Protein 6HSY (pdb70)

InterPro domains:
  IPR008869 Toluene tolerance Ttg2/phospholipid-binding protein MlaC [PF05494] (32-196)
  IPR008869 Toluene tolerance Ttg2/phospholipid-binding protein MlaC [PIRSF004649] (2-207)
  IPR008869 Toluene tolerance Ttg2/phospholipid-binding protein MlaC [PTHR36573] (1-212)
  IPR042245 Tgt2/MlaC superfamily [G3DSA:3.10.450.710] (23-205)

Foldseek 3Di:
DDFPLCLVVVLLVVLLVVCVVCVPVCVVPVVVLLVVCCVRQVLAAPLLLLLCLLCPPVQVVVDDPVLSVLLSCLVSVLCCVQPVCVCNVPSVWDKAWDDDDTDQPDAKDKIKMWIQDDVGDIKIKMFIWGQDPSGIHGRWIAINNRGLSVLSSVVLVVVCVVVVNDSVVSSVCVSVCSNCSVVVVVVVVD

Radius of gyration: 16.99 Å; Cα contacts (8 Å, |Δi|>4): 239; chains: 1; bounding box: 39×39×43 Å

CATH classification: 3.10.450.710

B-factor: mean 74.94, std 23.65, range [32.06, 166.41]

Solvent-accessible surface area: 11121 Å² total; per-residue (Å²): 122,71,19,0,32,106,24,6,70,38,21,19,76,77,16,46,70,30,0,146,88,61,78,84,40,14,151,88,47,53,121,112,0,34,60,20,10,77,136,8,56,36,80,26,45,23,22,90,18,40,1,89,32,2,3,60,82,138,13,10,202,114,16,50,115,103,26,13,101,84,0,13,57,43,14,70,80,6,70,30,113,92,64,3,85,65,60,14,130,145,15,116,50,66,43,129,34,56,130,40,112,19,137,48,103,50,108,121,15,65,1,67,6,52,46,115,29,66,229,38,57,70,92,69,10,15,46,23,5,11,44,70,121,64,27,10,44,17,66,22,40,55,71,60,69,22,33,34,17,110,10,9,101,75,48,1,40,92,39,1,105,168,35,178,65,62,16,81,133,3,9,94,33,0,19,100,15,0,33,110,11,120,129,38,15,113,81,118,72,130

Secondary structure (DSSP, 8-state):
---HHHHHHHHHHHHHHHHHHTHHHHHH-HHHHHHHHHHHHGGGB-HHHHHHHHHHHHHHTTS-HHHHHHHHHHHHHHHHHHHSTHHHHT-SSEEEE------TT-SEEEEEEEEEETTTEEEEEEEEEEEETTEEEEEEEEETTEEHHHHHHHHHHHHHHHTTT-HHHHHHHHHHHHHHHHHHHHHHH-

Structure (mmCIF, N/CA/C/O backbone):
data_6HSY
#
_entry.id   6HSY
#
_cell.length_a   124.639
_cell.length_b   124.639
_cell.length_c   38.060
_cell.angle_alpha   90.000
_cell.angle_beta   90.000
_cell.angle_gamma   120.000
#
_symmetry.space_group_name_H-M   'P 32 2 1'
#
loop_
_entity.id
_entity.type
_entity.pdbx_description
1 polymer 'Toluene tolerance protein Ttg2D'
2 non-polymer 'Phospholipid PG(16:0/cy17:0)'
3 non-polymer 'Phospholipid PG(16:0/cy17:0)'
4 non-polymer GLYCEROL
5 non-polymer 'SULFATE ION'
6 water water
#
loop_
_atom_site.group_PDB
_atom_site.id
_atom_site.type_symbol
_atom_site.label_atom_id
_atom_site.label_alt_id
_atom_site.label_comp_id
_atom_site.label_asym_id
_atom_site.label_entity_id
_atom_site.label_seq_id
_atom_site.pdbx_PDB_ins_code
_atom_site.Cartn_x
_atom_site.Cartn_y
_atom_site.Cartn_z
_atom_site.occupancy
_atom_site.B_iso_or_equiv
_atom_site.auth_seq_id
_atom_site.auth_comp_id
_atom_site.auth_asym_id
_atom_site.auth_atom_id
_atom_site.pdbx_PDB_model_num
ATOM 1 N N . ALA A 1 2 ? 68.19100 5.22400 40.28100 1.000 93.54000 23 ALA A N 1
ATOM 2 C CA . ALA A 1 2 ? 67.48300 6.15100 39.40600 1.000 104.39000 23 ALA A CA 1
ATOM 3 C C . ALA A 1 2 ? 66.16000 5.54300 38.94100 1.000 107.54000 23 ALA A C 1
ATOM 4 O O . ALA A 1 2 ? 66.00300 4.32100 38.94600 1.000 106.52000 23 ALA A O 1
ATOM 10 N N . PRO A 1 3 ? 65.21000 6.38600 38.54500 1.000 95.81000 24 PRO A N 1
ATOM 11 C CA . PRO A 1 3 ? 63.91100 5.88500 38.09000 1.000 81.46000 24 PRO A CA 1
ATOM 12 C C . PRO A 1 3 ? 63.89800 5.55200 36.60400 1.000 79.20000 24 PRO A C 1
ATOM 13 O O . PRO A 1 3 ? 64.68400 6.06900 35.80700 1.000 70.72000 24 PRO A O 1
ATOM 24 N N . THR A 1 4 ? 62.97500 4.66700 36.24700 1.000 72.97000 25 THR A N 1
ATOM 25 C CA . THR A 1 4 ? 62.73400 4.29900 34.86300 1.000 62.54000 25 THR A CA 1
ATOM 26 C C . THR A 1 4 ? 61.65200 5.18800 34.26700 1.000 68.05000 25 THR A C 1
ATOM 27 O O . THR A 1 4 ? 60.85000 5.77900 34.99600 1.000 64.93000 25 THR A O 1
ATOM 38 N N . PRO A 1 5 ? 61.59500 5.30700 32.93700 1.000 62.76000 26 PRO A N 1
ATOM 39 C CA . PRO A 1 5 ? 60.54000 6.13900 32.33600 1.000 50.99000 26 PRO A CA 1
ATOM 40 C C . PRO A 1 5 ? 59.14200 5.71800 32.74500 1.000 49.99000 26 PRO A C 1
ATOM 41 O O . PRO A 1 5 ? 58.25000 6.57100 32.83200 1.000 58.68000 26 PRO A O 1
ATOM 52 N N A GLN A 1 6 ? 58.92300 4.42400 32.99600 0.500 55.53000 27 GLN A N 1
ATOM 53 N N B GLN A 1 6 ? 58.91800 4.43100 33.01500 0.500 55.48000 27 GLN A N 1
ATOM 54 C CA A GLN A 1 6 ? 57.62300 3.96900 33.47800 0.500 61.77000 27 GLN A CA 1
ATOM 55 C CA B GLN A 1 6 ? 57.59600 3.99800 33.45800 0.500 61.45000 27 GLN A CA 1
ATOM 56 C C A GLN A 1 6 ? 57.27600 4.63700 34.80000 0.500 63.27000 27 GLN A C 1
ATOM 57 C C B GLN A 1 6 ? 57.25100 4.59200 34.82100 0.500 66.55000 27 GLN A C 1
ATOM 58 O O A GLN A 1 6 ? 56.18000 5.18400 34.96900 0.500 64.25000 27 GLN A O 1
ATOM 59 O O B GLN A 1 6 ? 56.12100 5.04500 35.03700 0.500 64.24000 27 GLN A O 1
ATOM 86 N N . GLN A 1 7 ? 58.20800 4.59900 35.75300 1.000 54.27000 28 GLN A N 1
ATOM 87 C CA . GLN A 1 7 ? 57.95700 5.18800 37.06400 1.000 62.98000 28 GLN A CA 1
ATOM 88 C C . GLN A 1 7 ? 57.78000 6.69700 36.96300 1.000 65.80000 28 GLN A C 1
ATOM 89 O O . GLN A 1 7 ? 56.90000 7.27000 37.61600 1.000 54.09000 28 GLN A O 1
ATOM 103 N N . VAL A 1 8 ? 58.60500 7.35800 36.14700 1.000 63.25000 29 VAL A N 1
ATOM 104 C CA . VAL A 1 8 ? 58.47600 8.80200 35.96400 1.000 56.35000 29 VAL A CA 1
ATOM 105 C C . VAL A 1 8 ? 57.08400 9.14600 35.44900 1.000 58.87000 29 VAL A C 1
ATOM 106 O O . VAL A 1 8 ? 56.50700 10.17700 35.81700 1.000 67.81000 29 VAL A O 1
ATOM 119 N N . VAL A 1 9 ? 56.52300 8.29400 34.59100 1.000 60.49000 30 VAL A N 1
ATOM 120 C CA . VAL A 1 9 ? 55.16200 8.51200 34.10500 1.000 62.53000 30 VAL A CA 1
ATOM 121 C C . VAL A 1 9 ? 54.15800 8.24600 35.21800 1.000 51.94000 30 VAL A C 1
ATOM 122 O O . VAL A 1 9 ? 53.34400 9.10900 35.56500 1.000 61.03000 30 VAL A O 1
ATOM 135 N N . GLN A 1 10 ? 54.19800 7.03900 35.78900 1.000 70.75000 31 GLN A N 1
ATOM 136 C CA . GLN A 1 10 ? 53.25900 6.68100 36.84700 1.000 77.93000 31 GLN A CA 1
ATOM 137 C C . GLN A 1 10 ? 53.28900 7.70700 37.97300 1.000 53.95000 31 GLN A C 1
ATOM 138 O O . GLN A 1 10 ? 52.24100 8.16400 38.44300 1.000 53.86000 31 GLN A O 1
ATOM 152 N N . GLY A 1 11 ? 54.49000 8.08500 38.41400 1.000 52.03000 32 GLY A N 1
ATOM 153 C CA . GLY A 1 11 ? 54.60100 9.07100 39.47700 1.000 65.86000 32 GLY A CA 1
ATOM 154 C C . GLY A 1 11 ? 53.97800 10.40300 39.10400 1.000 68.31000 32 GLY A C 1
ATOM 155 O O . GLY A 1 11 ? 53.31400 11.04000 39.92500 1.000 54.21000 32 GLY A O 1
ATOM 159 N N . THR A 1 12 ? 54.18000 10.84000 37.85900 1.000 58.62000 33 THR A N 1
ATOM 160 C CA . THR A 1 12 ? 53.62400 12.11700 37.42400 1.000 49.23000 33 THR A CA 1
ATOM 161 C C . THR A 1 12 ? 52.10600 12.04500 37.31500 1.000 58.49000 33 THR A C 1
ATOM 162 O O . THR A 1 12 ? 51.40500 12.99400 37.68600 1.000 63.38000 33 THR A O 1
ATOM 173 N N . VAL A 1 13 ? 51.57900 10.92900 36.81100 1.000 55.75000 34 VAL A N 1
ATOM 174 C CA . VAL A 1 13 ? 50.13100 10.76800 36.71300 1.000 68.40000 34 VAL A CA 1
ATOM 175 C C . VAL A 1 13 ? 49.50900 10.76800 38.10500 1.000 60.24000 34 VAL A C 1
ATOM 176 O O . VAL A 1 13 ? 48.51100 11.45200 38.36000 1.000 58.24000 34 VAL A O 1
ATOM 189 N N . ASP A 1 14 ? 50.09200 10.00000 39.02800 1.000 58.53000 35 ASP A N 1
ATOM 190 C CA . ASP A 1 14 ? 49.56600 9.95100 40.39000 1.000 68.24000 35 ASP A CA 1
ATOM 191 C C . ASP A 1 14 ? 49.65900 11.31600 41.06200 1.000 64.15000 35 ASP A C 1
ATOM 192 O O . ASP A 1 14 ? 48.69200 11.79100 41.66900 1.000 65.14000 35 ASP A O 1
ATOM 201 N N . GLU A 1 15 ? 50.82200 11.96200 40.96200 1.000 54.84000 36 GLU A N 1
ATOM 202 C CA . GLU A 1 15 ? 51.01600 13.25400 41.61300 1.000 54.04000 36 GLU A CA 1
ATOM 203 C C . GLU A 1 15 ? 50.02600 14.28800 41.09100 1.000 62.63000 36 GLU A C 1
ATOM 204 O O . GLU A 1 15 ? 49.40200 15.01800 41.87100 1.000 56.86000 36 GLU A O 1
ATOM 216 N N . LEU A 1 16 ? 49.86500 14.36300 39.76900 1.000 66.32000 37 LEU A N 1
ATOM 217 C CA . LEU A 1 16 ? 49.02300 15.40100 39.18400 1.000 55.38000 37 LEU A CA 1
ATOM 218 C C . LEU A 1 16 ? 47.54700 15.14700 39.46200 1.000 57.94000 37 LEU A C 1
ATOM 219 O O . LEU A 1 16 ? 46.79200 16.08600 39.73700 1.000 56.50000 37 LEU A O 1
ATOM 235 N N . LEU A 1 17 ? 47.11300 13.88800 39.39200 1.000 64.58000 38 LEU A N 1
ATOM 236 C CA . LEU A 1 17 ? 45.70200 13.58200 39.60100 1.000 65.28000 38 LEU A CA 1
ATOM 237 C C . LEU A 1 17 ? 45.30600 13.78400 41.05800 1.000 59.03000 38 LEU A 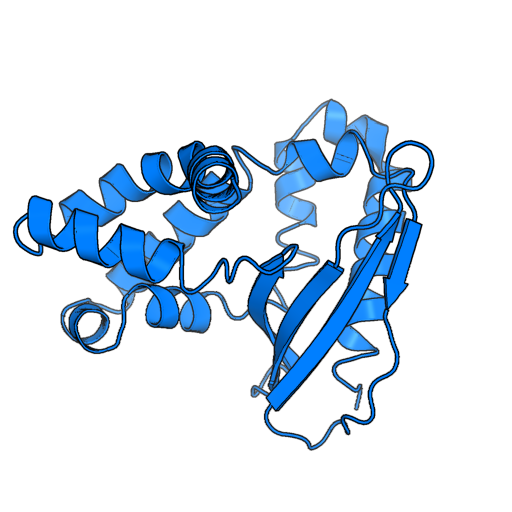C 1
ATOM 238 O O . LEU A 1 17 ? 44.27700 14.40300 41.35200 1.000 72.30000 38 LEU A O 1
ATOM 254 N N . SER A 1 18 ? 46.10900 13.26300 41.98800 1.000 63.20000 39 SER A N 1
ATOM 255 C CA . SER A 1 18 ? 45.81100 13.45500 43.40300 1.000 67.24000 39 SER A CA 1
ATOM 256 C C . SER A 1 18 ? 45.87800 14.92700 43.78700 1.000 60.52000 39 SER A C 1
ATOM 257 O O . SER A 1 18 ? 45.12400 15.37700 44.65800 1.000 67.30000 39 SER A O 1
ATOM 265 N N . ASP A 1 19 ? 46.76600 15.69100 43.14900 1.000 65.26000 40 ASP A N 1
ATOM 266 C CA . ASP A 1 19 ? 46.86100 17.11800 43.43700 1.000 55.93000 40 ASP A CA 1
ATOM 267 C C . ASP A 1 19 ? 45.63400 17.86300 42.92500 1.000 53.36000 40 ASP A C 1
ATOM 268 O O . ASP A 1 19 ? 45.15700 18.80400 43.57000 1.000 61.50000 40 ASP A O 1
ATOM 277 N N . ILE A 1 20 ? 45.10500 17.45300 41.77100 1.000 68.99000 41 ILE A N 1
ATOM 278 C CA . ILE A 1 20 ? 43.91600 18.09800 41.22500 1.000 58.34000 41 ILE A CA 1
ATOM 279 C C . ILE A 1 20 ? 42.68200 17.70600 42.02600 1.000 55.26000 41 ILE A C 1
ATOM 280 O O . ILE A 1 20 ? 41.78600 18.52800 42.25300 1.000 61.30000 41 ILE A O 1
ATOM 296 N N . LYS A 1 21 ? 42.60800 16.44700 42.46300 1.000 55.65000 42 LYS A N 1
ATOM 297 C CA . LYS A 1 21 ? 41.45100 15.99900 43.23100 1.000 76.20000 42 LYS A CA 1
ATOM 298 C C . LYS A 1 21 ? 41.34900 16.74500 44.55600 1.000 74.11000 42 LYS A C 1
ATOM 299 O O . LYS A 1 21 ? 40.25800 17.16500 44.96000 1.000 64.69000 42 LYS A O 1
ATOM 318 N N . ALA A 1 22 ? 42.47800 16.92400 45.24500 1.000 66.39000 43 ALA A N 1
ATOM 319 C CA . ALA A 1 22 ? 42.46100 17.59000 46.54300 1.000 69.63000 43 ALA A CA 1
ATOM 320 C C . ALA A 1 22 ? 42.11700 19.06800 46.40700 1.000 64.84000 43 ALA A C 1
ATOM 321 O O . ALA A 1 22 ? 41.44300 19.63700 47.27400 1.000 74.63000 43 ALA A O 1
ATOM 328 N N . ASN A 1 23 ? 42.57200 19.70800 45.32900 1.000 63.26000 44 ASN A N 1
ATOM 329 C CA . ASN A 1 23 ? 42.36900 21.13600 45.11900 1.000 64.56000 44 ASN A CA 1
ATOM 330 C C . ASN A 1 23 ? 41.41600 21.42500 43.96400 1.000 57.10000 44 ASN A C 1
ATOM 331 O O . ASN A 1 23 ? 41.45800 22.51800 43.39100 1.000 65.59000 44 ASN A O 1
ATOM 342 N N . LYS A 1 24 ? 40.55000 20.46900 43.61600 1.000 72.52000 45 LYS A N 1
ATOM 343 C CA . LYS A 1 24 ? 39.66100 20.65100 42.47200 1.000 70.39000 45 LYS A CA 1
ATOM 344 C C . LYS A 1 24 ? 38.79400 21.89400 42.62100 1.000 68.01000 45 LYS A C 1
ATOM 345 O O . LYS A 1 24 ? 38.46000 22.53900 41.62000 1.000 78.71000 45 LYS A O 1
ATOM 364 N N . ALA A 1 25 ? 38.41900 22.24700 43.85100 1.000 68.22000 46 ALA A N 1
ATOM 365 C CA . ALA A 1 25 ? 37.57800 23.42200 44.05800 1.000 69.30000 46 ALA A CA 1
ATOM 366 C C . ALA A 1 25 ? 38.36300 24.70300 43.80900 1.000 70.36000 46 ALA A C 1
ATOM 367 O O . ALA A 1 25 ? 37.88200 25.61600 43.12700 1.000 59.31000 46 ALA A O 1
ATOM 374 N N . ALA A 1 26 ? 39.58100 24.78700 44.34900 1.000 69.79000 47 ALA A N 1
ATOM 375 C CA . ALA A 1 26 ? 40.38600 25.99200 44.18000 1.000 66.54000 47 ALA A CA 1
ATOM 376 C C . ALA A 1 26 ? 40.75600 26.22000 42.72100 1.000 66.87000 47 ALA A C 1
ATOM 377 O O . ALA A 1 26 ? 40.85800 27.37000 42.27900 1.000 64.69000 47 ALA A O 1
ATOM 384 N N . TYR A 1 27 ? 40.96200 25.14300 41.95900 1.000 72.52000 48 TYR A N 1
ATOM 385 C CA . TYR A 1 27 ? 41.33900 25.29300 40.55800 1.000 65.58000 48 TYR A CA 1
ATOM 386 C C . TYR A 1 27 ? 40.15100 25.73200 39.71000 1.000 62.15000 48 TYR A C 1
ATOM 387 O O . TYR A 1 27 ? 40.29000 26.60600 38.84700 1.000 70.31000 48 TYR A O 1
ATOM 405 N N . LYS A 1 28 ? 38.97400 25.14500 39.94100 1.000 64.63000 49 LYS A N 1
ATOM 406 C CA . LYS A 1 28 ? 37.78400 25.58700 39.22200 1.000 66.54000 49 LYS A CA 1
ATOM 407 C C . LYS A 1 28 ? 37.50900 27.06700 39.45100 1.000 67.71000 49 LYS A C 1
ATOM 408 O O . LYS A 1 28 ? 36.91100 27.72600 38.59400 1.000 91.42000 49 LYS A O 1
ATOM 427 N N . ALA A 1 29 ? 37.93500 27.60600 40.59400 1.000 73.76000 50 ALA A N 1
ATOM 428 C CA . ALA A 1 29 ? 37.70100 29.01500 40.88800 1.000 78.52000 50 ALA A CA 1
ATOM 429 C C . ALA A 1 29 ? 38.76900 29.90300 40.26300 1.000 81.27000 50 ALA A C 1
ATOM 430 O O . ALA A 1 29 ? 38.46300 31.00200 39.78500 1.000 89.11000 50 ALA A O 1
ATOM 437 N N . ASP A 1 30 ? 40.02000 29.44900 40.25700 1.000 76.87000 51 ASP A N 1
ATOM 438 C CA . ASP A 1 30 ? 41.13800 30.22000 39.71600 1.000 78.50000 51 ASP A CA 1
ATOM 439 C C . ASP A 1 30 ? 41.95400 29.32200 38.79500 1.000 73.64000 51 ASP A C 1
ATOM 440 O O . ASP A 1 30 ? 42.76000 28.50500 39.27600 1.000 72.60000 51 ASP A O 1
ATOM 449 N N . PRO A 1 31 ? 41.78200 29.43200 37.47300 1.000 76.60000 52 PRO A N 1
ATOM 450 C CA . PRO A 1 31 ? 42.59600 28.59700 36.57700 1.000 77.57000 52 PRO A CA 1
ATOM 451 C C . PRO A 1 31 ? 44.07400 28.93500 36.62900 1.000 68.40000 52 PRO A C 1
ATOM 452 O O . PRO A 1 31 ? 44.90700 28.06500 36.34700 1.000 62.22000 52 PRO A O 1
ATOM 463 N N . GLN A 1 32 ? 44.42700 30.17300 36.98600 1.000 62.55000 53 GLN A N 1
ATOM 464 C CA . GLN A 1 32 ? 45.83400 30.53200 37.11300 1.000 65.03000 53 GLN A CA 1
ATOM 465 C C . GLN A 1 32 ? 46.53000 29.67800 38.16400 1.000 71.73000 53 GLN A C 1
ATOM 466 O O . GLN A 1 32 ? 47.74300 29.45400 38.07800 1.000 76.95000 53 GLN A O 1
ATOM 480 N N . LYS A 1 33 ? 45.78600 29.20000 39.16400 1.000 62.74000 54 LYS A N 1
ATOM 481 C CA . LYS A 1 33 ? 46.36300 28.26800 40.12700 1.000 72.45000 54 LYS A CA 1
ATOM 482 C C . LYS A 1 33 ? 46.59800 26.90600 39.49000 1.000 59.62000 54 LYS A C 1
ATOM 483 O O . LYS A 1 33 ? 47.64100 26.28000 39.71400 1.000 54.67000 54 LYS A O 1
ATOM 502 N N . LEU A 1 34 ? 45.63800 26.43000 38.69300 1.000 72.25000 55 LEU A N 1
ATOM 503 C CA . LEU A 1 34 ? 45.83600 25.18400 37.96100 1.000 65.64000 55 LEU A CA 1
ATOM 504 C C . LEU A 1 34 ? 47.05300 25.27500 37.05100 1.000 55.89000 55 LEU A C 1
ATOM 505 O O . LEU A 1 34 ? 47.87100 24.34800 36.99900 1.000 53.40000 55 LEU A O 1
ATOM 521 N N . TYR A 1 35 ? 47.19200 26.38900 36.33000 1.000 55.26000 56 TYR A N 1
ATOM 522 C CA . TYR A 1 35 ? 48.32500 26.54900 35.42400 1.000 58.66000 56 TYR A CA 1
ATOM 523 C C . TYR A 1 35 ? 49.64400 26.50400 36.18500 1.000 54.08000 56 TYR A C 1
ATOM 524 O O . TYR A 1 35 ? 50.62400 25.91600 35.71200 1.000 49.44000 56 TYR A O 1
ATOM 542 N N . ALA A 1 36 ? 49.68700 27.11200 37.37100 1.000 62.01000 57 ALA A N 1
ATOM 543 C CA . ALA A 1 36 ? 50.90800 27.09000 38.17000 1.000 52.18000 57 ALA A CA 1
ATOM 544 C C . ALA A 1 36 ? 51.25700 25.66800 38.58900 1.000 55.62000 57 ALA A C 1
ATOM 545 O O . ALA A 1 36 ? 52.40800 25.23400 38.46100 1.000 51.28000 57 ALA A O 1
ATOM 552 N N . THR A 1 37 ? 50.27000 24.92200 39.09000 1.000 48.19000 58 THR A N 1
ATOM 553 C CA . THR A 1 37 ? 50.52700 23.54700 39.50400 1.000 55.05000 58 THR A CA 1
ATOM 554 C C . THR A 1 37 ? 50.98800 22.69900 38.32500 1.000 49.58000 58 THR A C 1
ATOM 555 O O . THR A 1 37 ? 51.87100 21.84500 38.47200 1.000 51.48000 58 THR A O 1
ATOM 566 N N . LEU A 1 38 ? 50.40300 22.92100 37.14600 1.000 54.28000 59 LEU A N 1
ATOM 567 C CA . LEU A 1 38 ? 50.83500 22.19800 35.95500 1.000 49.02000 59 LEU A CA 1
ATOM 568 C C . LEU A 1 38 ? 52.30200 22.47400 35.65300 1.000 44.90000 59 LEU A C 1
ATOM 569 O O . LEU A 1 38 ? 53.08500 21.54800 35.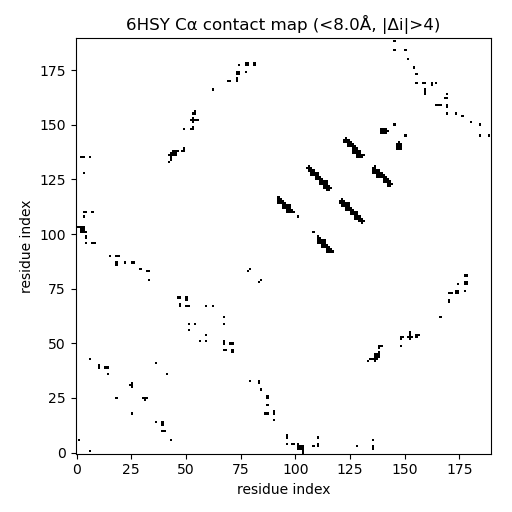41200 1.000 46.29000 59 LEU A O 1
ATOM 585 N N . ASP A 1 39 ? 52.69500 23.74900 35.66300 1.000 42.12000 60 ASP A N 1
ATOM 586 C CA A ASP A 1 39 ? 54.09100 24.09200 35.40900 0.500 50.42000 60 ASP A CA 1
ATOM 587 C CA B ASP A 1 39 ? 54.09000 24.09200 35.40900 0.500 48.53000 60 ASP A CA 1
ATOM 588 C C . ASP A 1 39 ? 55.00600 23.48200 36.46300 1.000 55.90000 60 ASP A C 1
ATOM 589 O O . ASP A 1 39 ? 56.13200 23.07300 36.15600 1.000 57.08000 60 ASP A O 1
ATOM 604 N N . ARG A 1 40 ? 54.54000 23.41100 37.71200 1.000 60.19000 61 ARG A N 1
ATOM 605 C CA . ARG A 1 40 ? 55.36800 22.86900 38.78500 1.000 53.56000 61 ARG A CA 1
ATOM 606 C C . ARG A 1 40 ? 55.52200 21.35900 38.65500 1.000 57.04000 61 ARG A C 1
ATOM 607 O O . ARG A 1 40 ? 56.61400 20.82100 38.87100 1.000 52.45000 61 ARG A O 1
ATOM 628 N N . ILE A 1 41 ? 54.44500 20.65900 38.29800 1.000 51.40000 62 ILE A N 1
ATOM 629 C CA . ILE A 1 41 ? 54.49000 19.20100 38.22000 1.000 67.86000 62 ILE A CA 1
ATOM 630 C C . ILE A 1 41 ? 55.06700 18.74500 36.88600 1.000 57.25000 62 ILE A C 1
ATOM 631 O O . ILE A 1 41 ? 55.99800 17.93300 36.84200 1.000 61.35000 62 ILE A O 1
ATOM 647 N N . LEU A 1 42 ? 54.52300 19.25200 35.77800 1.000 63.44000 63 LEU A N 1
ATOM 648 C CA . LEU A 1 42 ? 54.92500 18.77100 34.46000 1.000 54.22000 63 LEU A CA 1
ATOM 649 C C . LEU A 1 42 ? 56.22000 19.41200 33.97600 1.000 55.93000 63 LEU A C 1
ATOM 650 O O . LEU A 1 42 ? 56.96400 18.78700 33.21300 1.000 58.69000 63 LEU A O 1
ATOM 666 N N . GLY A 1 43 ? 56.50500 20.63900 34.40200 1.000 62.73000 64 GLY A N 1
ATOM 667 C CA . GLY A 1 43 ? 57.67700 21.35600 33.95700 1.000 54.09000 64 GLY A CA 1
ATOM 668 C C . GLY A 1 43 ? 58.94300 20.52100 33.98300 1.000 60.80000 64 GLY A C 1
ATOM 669 O O . GLY A 1 43 ? 59.64600 20.38900 32.97600 1.000 57.94000 64 GLY A O 1
ATOM 673 N N . PRO A 1 44 ? 59.26500 19.94600 35.14300 1.000 62.52000 65 PRO A N 1
ATOM 674 C CA . PRO A 1 44 ? 60.51100 19.16700 35.25200 1.000 65.37000 65 PRO A CA 1
ATOM 675 C C . PRO A 1 44 ? 60.56200 17.94700 34.34700 1.000 65.82000 65 PRO A C 1
ATOM 676 O O . PRO A 1 44 ? 61.66400 17.47000 34.04700 1.000 58.07000 65 PRO A O 1
ATOM 687 N N . VAL A 1 45 ? 59.42100 17.42700 33.90200 1.000 55.13000 66 VAL A N 1
ATOM 688 C CA . VAL A 1 45 ? 59.37700 16.18700 33.13700 1.000 63.19000 66 VAL A CA 1
ATOM 689 C C . VAL A 1 45 ? 58.94600 16.43400 31.69100 1.000 81.54000 66 VAL A C 1
ATOM 690 O O . VAL A 1 45 ? 58.50000 15.50900 31.01100 1.000 66.32000 66 VAL A O 1
ATOM 703 N N . VAL A 1 46 ? 59.07800 17.66600 31.20600 1.000 72.48000 67 VAL A N 1
ATOM 704 C CA . VAL A 1 46 ? 58.72400 18.02200 29.83700 1.000 57.64000 67 VAL A CA 1
ATOM 705 C C . VAL A 1 46 ? 59.94300 18.64100 29.17100 1.000 60.41000 67 VAL A C 1
ATOM 706 O O . VAL A 1 46 ? 60.57000 19.54800 29.73000 1.000 67.10000 67 VAL A O 1
ATOM 719 N N . ASP A 1 47 ? 60.27000 18.15200 27.97500 1.000 69.37000 68 ASP A N 1
ATOM 720 C CA . ASP A 1 47 ? 61.36300 18.70800 27.17900 1.000 69.91000 68 ASP A CA 1
ATOM 721 C C . ASP A 1 47 ? 60.79500 19.76700 26.23300 1.000 57.65000 68 ASP A C 1
ATOM 722 O O . ASP A 1 47 ? 60.66100 19.57300 25.02400 1.000 56.54000 68 ASP A O 1
ATOM 731 N N . ALA A 1 48 ? 60.45400 20.91400 26.82400 1.000 62.64000 69 ALA A N 1
ATOM 732 C CA . ALA A 1 48 ? 59.80000 21.97700 26.06700 1.000 63.76000 69 ALA A CA 1
ATOM 733 C C . ALA A 1 48 ? 60.65600 22.41900 24.88600 1.000 55.15000 69 ALA A C 1
ATOM 734 O O . ALA A 1 48 ? 60.15600 22.56600 23.76400 1.000 54.46000 69 ALA A O 1
ATOM 741 N N . GLU A 1 49 ? 61.95200 22.63900 25.11700 1.000 65.66000 70 GLU A N 1
ATOM 742 C CA . GLU A 1 49 ? 62.82600 23.06900 24.03000 1.000 56.50000 70 GLU A CA 1
ATOM 743 C C . GLU A 1 49 ? 62.98600 21.97200 22.98600 1.000 58.14000 70 GLU A C 1
ATOM 744 O O . GLU A 1 49 ? 63.03300 22.25400 21.78300 1.000 59.74000 70 GLU A O 1
ATOM 756 N N . GLY A 1 50 ? 63.07100 20.71400 23.42200 1.000 58.80000 71 GLY A N 1
ATOM 757 C CA . GLY A 1 50 ? 63.15300 19.61900 22.47100 1.000 50.05000 71 GLY A CA 1
ATOM 758 C C . GLY A 1 50 ? 61.87900 19.46000 21.66500 1.000 59.63000 71 GLY A C 1
ATOM 759 O O . GLY A 1 50 ? 61.92200 19.15600 20.47000 1.000 63.43000 71 GLY A O 1
ATOM 763 N N . ILE A 1 51 ? 60.72700 19.66000 22.30700 1.000 49.61000 72 ILE A N 1
ATOM 764 C CA . ILE A 1 51 ? 59.45600 19.61500 21.59300 1.000 45.05000 72 ILE A CA 1
ATOM 765 C C . ILE A 1 51 ? 59.36700 20.77000 20.60400 1.000 58.21000 72 ILE A C 1
ATOM 766 O O . ILE A 1 51 ? 58.98100 20.58800 19.44300 1.000 55.03000 72 ILE A O 1
ATOM 782 N N . ALA A 1 52 ? 59.71800 21.97800 21.05100 1.000 49.74000 73 ALA A N 1
ATOM 783 C CA . ALA A 1 52 ? 59.69300 23.13600 20.16500 1.000 46.56000 73 ALA A CA 1
ATOM 784 C C . ALA A 1 52 ? 60.53200 22.88800 18.91900 1.000 52.86000 73 ALA A C 1
ATOM 785 O O . ALA A 1 52 ? 60.06900 23.09800 17.79200 1.000 49.05000 73 ALA A O 1
ATOM 792 N N . LYS A 1 53 ? 61.77600 22.43900 19.10200 1.000 52.27000 74 LYS A N 1
ATOM 793 C CA . LYS A 1 53 ? 62.63200 22.15400 17.95600 1.000 56.56000 74 LYS A CA 1
ATOM 794 C C . LYS A 1 53 ? 62.07100 21.00800 17.12500 1.000 47.58000 74 LYS A C 1
ATOM 795 O O . LYS A 1 53 ? 62.16900 21.01700 15.89300 1.000 66.45000 74 LYS A O 1
ATOM 814 N N . SER A 1 54 ? 61.47700 20.01000 17.78300 1.000 63.53000 75 SER A N 1
ATOM 815 C CA . SER A 1 54 ? 60.87000 18.90200 17.05400 1.000 46.44000 75 SER A CA 1
ATOM 816 C C . SER A 1 54 ? 59.76100 19.39600 16.13300 1.000 52.59000 75 SER A C 1
ATOM 817 O O . SER A 1 54 ? 59.62900 18.92400 14.99700 1.000 50.66000 75 SER A O 1
ATOM 825 N N . VAL A 1 55 ? 58.95700 20.35100 16.60300 1.000 49.81000 76 VAL A N 1
ATOM 826 C CA . VAL A 1 55 ? 57.85800 20.86800 15.79400 1.000 43.15000 76 VAL A CA 1
ATOM 827 C C . VAL A 1 55 ? 58.38600 21.78900 14.70000 1.000 47.58000 76 VAL A C 1
ATOM 828 O O . VAL A 1 55 ? 57.86700 21.80000 13.57700 1.000 47.15000 76 VAL A O 1
ATOM 841 N N . MET A 1 56 ? 59.42000 22.57400 15.00600 1.000 49.60000 77 MET A N 1
ATOM 842 C CA . MET A 1 56 ? 59.98500 23.49000 14.02100 1.000 52.90000 77 MET A CA 1
ATOM 843 C C . MET A 1 56 ? 60.82200 22.77000 12.97400 1.000 49.85000 77 MET A C 1
ATOM 844 O O . MET A 1 56 ? 60.86200 23.20500 11.81700 1.000 58.51000 77 MET A O 1
ATOM 858 N N . THR A 1 57 ? 61.49200 21.68400 13.36000 1.000 42.98000 78 THR A N 1
ATOM 859 C CA . THR A 1 57 ? 62.46600 21.00800 12.51000 1.000 55.10000 78 THR A CA 1
ATOM 860 C C . THR A 1 57 ? 63.75300 21.82100 12.44900 1.000 45.69000 78 THR A C 1
ATOM 861 O O . THR A 1 57 ? 63.73500 23.04300 12.63200 1.000 45.59000 78 THR A O 1
ATOM 872 N N . VAL A 1 58 ? 64.87700 21.14700 12.19700 1.000 47.02000 79 VAL A N 1
ATOM 873 C CA . VAL A 1 58 ? 66.16200 21.83600 12.12600 1.000 53.77000 79 VAL A CA 1
ATOM 874 C C . VAL A 1 58 ? 66.15900 22.86900 11.00900 1.000 61.23000 79 VAL A C 1
ATOM 875 O O . VAL A 1 58 ? 66.81300 23.91400 11.11700 1.000 66.85000 79 VAL A O 1
ATOM 888 N N . LYS A 1 59 ? 65.43300 22.59800 9.92000 1.000 49.08000 80 LYS A N 1
ATOM 889 C CA . LYS A 1 59 ? 65.38200 23.53700 8.80400 1.000 54.73000 80 LYS A CA 1
ATOM 890 C C . LYS A 1 59 ? 64.99800 24.93400 9.27000 1.000 55.44000 80 LYS A C 1
ATOM 891 O O . LYS A 1 59 ? 65.55100 25.93200 8.79300 1.000 69.15000 80 LYS A O 1
ATOM 910 N N . TYR A 1 60 ? 64.05100 25.02600 10.20200 1.000 55.84000 81 TYR A N 1
ATOM 911 C CA . TYR A 1 60 ? 63.55700 26.31100 10.67700 1.000 55.87000 81 TYR A CA 1
ATOM 912 C C . TYR A 1 60 ? 64.16100 26.73300 12.00900 1.000 45.33000 81 TYR A C 1
ATOM 913 O O . TYR A 1 60 ? 64.34600 27.93400 12.23400 1.000 54.13000 81 TYR A O 1
ATOM 931 N N . SER A 1 61 ? 64.47600 25.78500 12.89600 1.000 50.74000 82 SER A N 1
ATOM 932 C CA . SER A 1 61 ? 65.03300 26.15400 14.19400 1.000 51.60000 82 SER A CA 1
ATOM 933 C C . SER A 1 61 ? 66.39000 26.83000 14.05000 1.000 46.87000 82 SER A C 1
ATOM 934 O O . SER A 1 61 ? 66.72600 27.72000 14.84000 1.000 46.47000 82 SER A O 1
ATOM 942 N N . ARG A 1 62 ? 67.18200 26.42500 13.05500 1.000 47.71000 83 ARG A N 1
ATOM 943 C CA . ARG A 1 62 ? 68.48700 27.03500 12.83800 1.000 43.44000 83 ARG A CA 1
ATOM 944 C C . ARG A 1 62 ? 68.39400 28.41600 12.20800 1.000 45.65000 83 ARG A C 1
ATOM 945 O O . ARG A 1 62 ? 69.41600 29.10600 12.11700 1.000 43.06000 83 ARG A O 1
ATOM 966 N N . GLN A 1 63 ? 67.20800 28.83200 11.77400 1.000 48.18000 84 GLN A N 1
ATOM 967 C CA . GLN A 1 63 ? 66.97100 30.20800 11.36200 1.000 50.00000 84 GLN A CA 1
ATOM 968 C C . GLN A 1 63 ? 66.43800 31.06700 12.50200 1.000 38.85000 84 GLN A C 1
ATOM 969 O O . GLN A 1 63 ? 66.15800 32.25200 12.29200 1.000 49.99000 84 GLN A O 1
ATOM 983 N N . ALA A 1 64 ? 66.29900 30.50300 13.69800 1.000 49.94000 85 ALA A N 1
ATOM 984 C CA . ALA A 1 64 ? 65.72000 31.19500 14.83800 1.000 51.97000 85 ALA A CA 1
ATOM 985 C C . ALA A 1 64 ? 66.75600 31.34800 15.94100 1.000 41.12000 85 ALA A C 1
ATOM 986 O O . ALA A 1 64 ? 67.63400 30.49900 16.11700 1.000 50.59000 85 ALA A O 1
ATOM 993 N N . SER A 1 65 ? 66.64200 32.44300 16.68400 1.000 46.23000 86 SER A N 1
ATOM 994 C CA . SER A 1 65 ? 67.48400 32.66700 17.84400 1.000 57.22000 86 SER A CA 1
ATOM 995 C C . SER A 1 65 ? 66.97500 31.86000 19.03400 1.000 48.25000 86 SER A C 1
ATOM 996 O O . SER A 1 65 ? 65.80700 31.46900 19.07800 1.000 36.95000 86 SER A O 1
ATOM 1004 N N . PRO A 1 66 ? 67.83600 31.59700 20.02200 1.000 60.93000 87 PRO A N 1
ATOM 1005 C CA . PRO A 1 66 ? 67.33700 30.95000 21.24800 1.000 58.82000 87 PRO A CA 1
ATOM 1006 C C . PRO A 1 66 ? 66.21600 31.73300 21.90500 1.000 36.28000 87 PRO A C 1
ATOM 1007 O O . PRO A 1 66 ? 65.26700 31.13500 22.42800 1.000 43.67000 87 PRO A O 1
ATOM 1018 N N . GLU A 1 67 ? 66.29400 33.06500 21.88300 1.000 42.61000 88 GLU A N 1
ATOM 1019 C CA . GLU A 1 67 ? 65.20300 33.87900 22.40400 1.000 37.83000 88 GLU A CA 1
ATOM 1020 C C . GLU A 1 67 ? 63.92000 33.65200 21.61800 1.000 51.60000 88 GLU A C 1
ATOM 1021 O O . GLU A 1 67 ? 62.82400 33.69500 22.19000 1.000 45.02000 88 GLU A O 1
ATOM 1033 N N . GLN A 1 68 ? 64.03400 33.40000 20.31100 1.000 52.73000 89 GLN A N 1
ATOM 1034 C CA . GLN A 1 68 ? 62.85400 33.17100 19.48400 1.000 41.63000 89 GLN A CA 1
ATOM 1035 C C . GLN A 1 68 ? 62.24000 31.80700 19.77300 1.000 41.86000 89 GLN A C 1
ATOM 1036 O O . GLN A 1 68 ? 61.01900 31.68100 19.92000 1.000 32.06000 89 GLN A O 1
ATOM 1050 N N . ILE A 1 69 ? 63.07500 30.76900 19.84700 1.000 35.76000 90 ILE A N 1
ATOM 1051 C CA . ILE A 1 69 ? 62.58300 29.43800 20.18800 1.000 47.91000 90 ILE A CA 1
ATOM 1052 C C . ILE A 1 69 ? 61.88000 29.46900 21.53900 1.000 56.52000 90 ILE A C 1
ATOM 1053 O O . ILE A 1 69 ? 60.86300 28.79500 21.74400 1.000 39.09000 90 ILE A O 1
ATOM 1069 N N . LYS A 1 70 ? 62.40800 30.25500 22.47900 1.000 46.14000 91 LYS A N 1
ATOM 1070 C CA . LYS A 1 70 ? 61.76600 30.39200 23.78200 1.000 41.93000 91 LYS A CA 1
ATOM 1071 C C . LYS A 1 70 ? 60.36500 30.97500 23.63800 1.000 41.46000 91 LYS A C 1
ATOM 1072 O O . LYS A 1 70 ? 59.39800 30.44400 24.19600 1.000 45.55000 91 LYS A O 1
ATOM 1091 N N . ARG A 1 71 ? 60.23500 32.07300 22.89000 1.000 36.37000 92 ARG A N 1
ATOM 1092 C CA . ARG A 1 71 ? 58.91900 32.67100 22.69300 1.000 40.86000 92 ARG A CA 1
ATOM 1093 C C . ARG A 1 71 ? 57.96000 31.69900 22.02000 1.000 47.62000 92 ARG A C 1
ATOM 1094 O O . ARG A 1 71 ? 56.74900 31.75700 22.25900 1.000 44.58000 92 ARG A O 1
ATOM 1115 N N . PHE A 1 72 ? 58.47600 30.79800 21.18000 1.000 44.13000 93 PHE A N 1
ATOM 1116 C CA . PHE A 1 72 ? 57.61600 29.78700 20.57500 1.000 42.80000 93 PHE A CA 1
ATOM 1117 C C . PHE A 1 72 ? 57.18100 28.75400 21.60800 1.000 40.25000 93 PHE A C 1
ATOM 1118 O O . PHE A 1 72 ? 56.03500 28.29000 21.58200 1.000 38.27000 93 PHE A O 1
ATOM 1135 N N . GLU A 1 73 ? 58.07700 28.38700 22.52900 1.000 42.68000 94 GLU A N 1
ATOM 1136 C CA . GLU A 1 73 ? 57.68600 27.51900 23.63700 1.000 49.47000 94 GLU A CA 1
ATOM 1137 C C . GLU A 1 73 ? 56.51700 28.11900 24.40800 1.000 41.45000 94 GLU A C 1
ATOM 1138 O O . GLU A 1 73 ? 55.54100 27.42800 24.72100 1.000 39.20000 94 GLU A O 1
ATOM 1150 N N . GLU A 1 74 ? 56.60100 29.41300 24.72000 1.000 38.38000 95 GLU A N 1
ATOM 1151 C CA . GLU A 1 74 ? 55.60600 30.03600 25.58500 1.000 39.93000 95 GLU A CA 1
ATOM 1152 C C . GLU A 1 74 ? 54.23900 30.07500 24.91600 1.000 37.74000 95 GLU A C 1
ATOM 1153 O O . GLU A 1 74 ? 53.23300 29.68600 25.51900 1.000 50.94000 95 GLU A O 1
ATOM 1165 N N . VAL A 1 75 ? 54.17600 30.54700 23.66900 1.000 43.49000 96 VAL A N 1
ATOM 1166 C CA . VAL A 1 75 ? 52.91100 30.52500 22.93900 1.000 52.97000 96 VAL A CA 1
ATOM 1167 C C . VAL A 1 75 ? 52.35000 29.11100 22.91900 1.000 48.07000 96 VAL A C 1
ATOM 1168 O O . VAL A 1 75 ? 51.13500 28.90200 23.01500 1.000 49.13000 96 VAL A O 1
ATOM 1181 N N . PHE A 1 76 ? 53.23200 28.11800 22.80100 1.000 41.54000 97 PHE A N 1
ATOM 1182 C CA . PHE A 1 76 ? 52.79900 26.72600 22.80200 1.000 43.06000 97 PHE A CA 1
ATOM 1183 C C . PHE A 1 76 ? 52.26900 26.32200 24.17400 1.000 46.09000 97 PHE A C 1
ATOM 1184 O O . PHE A 1 76 ? 51.16000 25.78800 24.28900 1.000 47.58000 97 PHE A O 1
ATOM 1201 N N . LYS A 1 77 ? 53.04800 26.57800 25.22900 1.000 51.30000 98 LYS A N 1
ATOM 1202 C CA . LYS A 1 77 ? 52.61800 26.23300 26.58300 1.000 50.11000 98 LYS A CA 1
ATOM 1203 C C . LYS A 1 77 ? 51.33100 26.96100 26.95200 1.000 49.64000 98 LYS A C 1
ATOM 1204 O O . LYS A 1 77 ? 50.32600 26.33800 27.31300 1.000 54.02000 98 LYS A O 1
ATOM 1223 N N . ASN A 1 78 ? 51.35200 28.29500 26.87500 1.000 46.44000 99 ASN A N 1
ATOM 1224 C CA . ASN A 1 78 ? 50.22000 29.08700 27.34500 1.000 51.03000 99 ASN A CA 1
ATOM 1225 C C . ASN A 1 78 ? 48.94400 28.73800 26.59000 1.000 46.90000 99 ASN A C 1
ATOM 1226 O O . ASN A 1 78 ? 47.86400 28.65400 27.18700 1.000 51.49000 99 ASN A O 1
ATOM 1237 N N . SER A 1 79 ? 49.04500 28.52900 25.27600 1.000 50.41000 100 SER A N 1
AT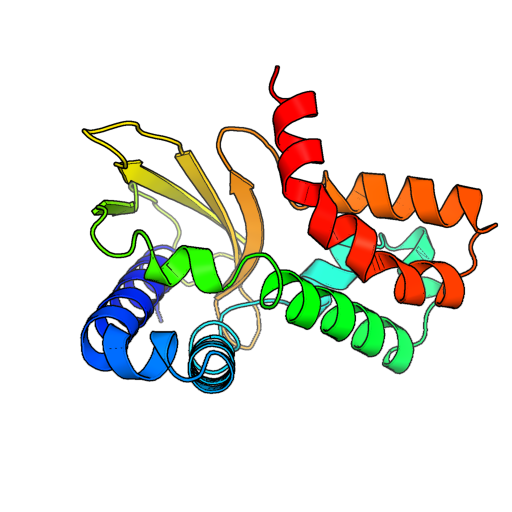OM 1238 C CA . SER A 1 79 ? 47.85900 28.20400 24.49200 1.000 56.16000 100 SER A CA 1
ATOM 1239 C C . SER A 1 79 ? 47.35200 26.80500 24.82000 1.000 52.84000 100 SER A C 1
ATOM 1240 O O . SER A 1 79 ? 46.13800 26.56700 24.84000 1.000 53.54000 100 SER A O 1
ATOM 1248 N N . LEU A 1 80 ? 48.26400 25.86700 25.08400 1.000 43.53000 101 LEU A N 1
ATOM 1249 C CA . LEU A 1 80 ? 47.84500 24.53000 25.49000 1.000 52.37000 101 LEU A CA 1
ATOM 1250 C C . LEU A 1 80 ? 47.07000 24.57100 26.80200 1.000 55.89000 101 LEU A C 1
ATOM 1251 O O . LEU A 1 80 ? 46.05500 23.88200 26.95300 1.000 56.38000 101 LEU A O 1
ATOM 1267 N N . MET A 1 81 ? 47.53000 25.37600 27.76300 1.000 42.50000 102 MET A N 1
ATOM 1268 C CA . MET A 1 81 ? 46.82700 25.47900 29.03800 1.000 56.13000 102 MET A CA 1
ATOM 1269 C C . MET A 1 81 ? 45.52800 26.26200 28.89400 1.000 50.87000 102 MET A C 1
ATOM 1270 O O . MET A 1 81 ? 44.52400 25.93400 29.53600 1.000 68.0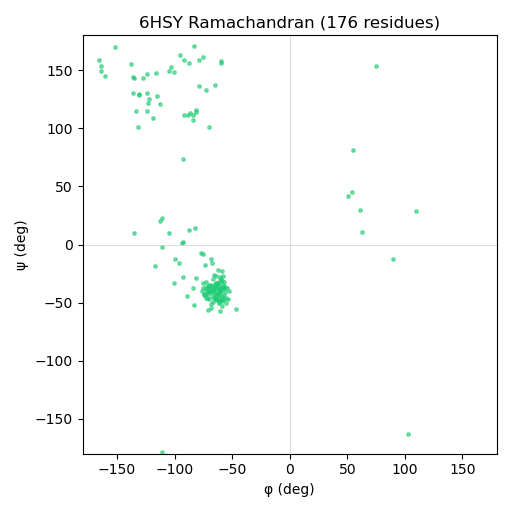7000 102 MET A O 1
ATOM 1284 N N . GLN A 1 82 ? 45.52400 27.29500 28.04800 1.000 58.46000 103 GLN A N 1
ATOM 1285 C CA A GLN A 1 82 ? 44.33700 28.13100 27.90300 0.410 55.94000 103 GLN A CA 1
ATOM 1286 C CA B GLN A 1 82 ? 44.33700 28.13100 27.90500 0.590 54.88000 103 GLN A CA 1
ATOM 1287 C C . GLN A 1 82 ? 43.17400 27.34900 27.30500 1.000 52.77000 103 GLN A C 1
ATOM 1288 O O . GLN A 1 82 ? 42.03100 27.48800 27.75200 1.000 65.63000 103 GLN A O 1
ATOM 1313 N N . PHE A 1 83 ? 43.44300 26.52700 26.29100 1.000 55.22000 104 PHE A N 1
ATOM 1314 C CA . PHE A 1 83 ? 42.38700 25.83200 25.56900 1.000 59.91000 104 PHE A CA 1
ATOM 1315 C C . PHE A 1 83 ? 42.19700 24.38400 25.99800 1.000 51.86000 104 PHE A C 1
ATOM 1316 O O . PHE A 1 83 ? 41.18500 23.77800 25.63000 1.000 65.73000 104 PHE A O 1
ATOM 1333 N N . TYR A 1 84 ? 43.13100 23.81300 26.76000 1.000 51.66000 105 TYR A N 1
ATOM 1334 C CA . TYR A 1 84 ? 43.01700 22.41600 27.15700 1.000 59.04000 105 TYR A CA 1
ATOM 1335 C C . TYR A 1 84 ? 43.33200 22.18800 28.63200 1.000 65.02000 105 TYR A C 1
ATOM 1336 O O . TYR A 1 84 ? 43.45200 21.02900 29.05000 1.000 56.60000 105 TYR A O 1
ATOM 1354 N N . GLY A 1 85 ? 43.46400 23.24600 29.43300 1.000 64.68000 106 GLY A N 1
ATOM 1355 C CA . GLY A 1 85 ? 43.73000 23.05800 30.85000 1.000 72.23000 106 GLY A CA 1
ATOM 1356 C C . GLY A 1 85 ? 42.50800 22.59000 31.61600 1.000 72.36000 106 GLY A C 1
ATOM 1357 O O . GLY A 1 85 ? 42.59700 21.69200 32.45800 1.000 62.46000 106 GLY A O 1
ATOM 1361 N N . ASN A 1 86 ? 41.34700 23.18700 31.33200 1.000 75.40000 107 ASN A N 1
ATOM 1362 C CA . ASN A 1 86 ? 40.12100 22.81200 32.02700 1.000 67.36000 107 ASN A CA 1
ATOM 1363 C C . ASN A 1 86 ? 39.77600 21.34100 31.84500 1.000 68.89000 107 ASN A C 1
ATOM 1364 O O . ASN A 1 86 ? 39.04100 20.78300 32.66700 1.000 72.82000 107 ASN A O 1
ATOM 1375 N N . ALA A 1 87 ? 40.28200 20.70100 30.78900 1.000 68.85000 108 ALA A N 1
ATOM 1376 C CA . ALA A 1 87 ? 39.97100 19.29400 30.55900 1.000 75.32000 108 ALA A CA 1
ATOM 1377 C C . ALA A 1 87 ? 40.42500 18.42000 31.72000 1.000 71.43000 108 ALA A C 1
ATOM 1378 O O . ALA A 1 87 ? 39.81400 17.37900 31.98800 1.000 75.58000 108 ALA A O 1
ATOM 1385 N N . LEU A 1 88 ? 41.48700 18.82300 32.42100 1.000 70.00000 109 LEU A N 1
ATOM 1386 C CA . LEU A 1 88 ? 41.99800 18.02400 33.52900 1.000 83.98000 109 LEU A CA 1
ATOM 1387 C C . LEU A 1 88 ? 41.10200 18.09200 34.75700 1.000 83.91000 109 LEU A C 1
ATOM 1388 O O . LEU A 1 88 ? 41.22100 17.23900 35.64200 1.000 82.56000 109 LEU A O 1
ATOM 1404 N N . LEU A 1 89 ? 40.22100 19.08800 34.84000 1.000 84.32000 110 LEU A N 1
ATOM 1405 C CA . LEU A 1 89 ? 39.28900 19.19400 35.95500 1.000 75.39000 110 LEU A CA 1
ATOM 1406 C C . LEU A 1 89 ? 37.98200 18.45300 35.69500 1.000 87.38000 110 LEU A C 1
ATOM 1407 O O . LEU A 1 89 ? 37.47900 17.75200 36.58100 1.000 92.42000 110 LEU A O 1
ATOM 1423 N N . GLU A 1 90 ? 37.42200 18.59400 34.49200 1.000 98.96000 111 GLU A N 1
ATOM 1424 C CA . GLU A 1 90 ? 36.08400 18.07500 34.22700 1.000 106.47000 111 GLU A CA 1
ATOM 1425 C C . GLU A 1 90 ? 36.03200 16.55600 34.36200 1.000 112.45000 111 GLU A C 1
ATOM 1426 O O . GLU A 1 90 ? 35.02500 16.00300 34.82000 1.000 118.43000 111 GLU A O 1
ATOM 1438 N N . TYR A 1 91 ? 37.10600 15.86200 33.97700 1.000 96.10000 112 TYR A N 1
ATOM 1439 C CA . TYR A 1 91 ? 37.14700 14.39800 33.98400 1.000 112.22000 112 TYR A CA 1
ATOM 1440 C C . TYR A 1 91 ? 38.45700 13.91300 34.61400 1.000 107.12000 112 TYR A C 1
ATOM 1441 O O . TYR A 1 91 ? 39.26000 13.21300 33.99700 1.000 109.25000 112 TYR A O 1
ATOM 1459 N N A ASP A 1 92 ? 38.65500 14.33200 35.86400 0.460 106.22000 113 ASP A N 1
ATOM 1460 N N B ASP A 1 92 ? 38.68600 14.28700 35.87300 0.540 106.21000 113 ASP A N 1
ATOM 1461 C CA A ASP A 1 92 ? 39.66900 13.79900 36.76100 0.460 101.59000 113 ASP A CA 1
ATOM 1462 C CA B ASP A 1 92 ? 39.74800 13.66600 36.65900 0.540 101.79000 113 ASP A CA 1
ATOM 1463 C C A ASP A 1 92 ? 39.23900 12.49900 37.43200 0.460 104.04000 113 ASP A C 1
ATOM 1464 C C B ASP A 1 92 ? 39.24400 12.47700 37.46400 0.540 104.05000 113 ASP A C 1
ATOM 1465 O O A ASP A 1 92 ? 40.08200 11.80900 38.01600 0.460 102.23000 113 ASP A O 1
ATOM 1466 O O B ASP A 1 92 ? 40.03300 11.84600 38.17500 0.540 102.34000 113 ASP A O 1
ATOM 1483 N N . ASN A 1 93 ? 37.95300 12.15500 37.36300 1.000 111.54000 114 ASN A N 1
ATOM 1484 C CA . ASN A 1 93 ? 37.40400 10.96100 37.99200 1.000 114.21000 114 ASN A CA 1
ATOM 1485 C C . ASN A 1 93 ? 37.73400 9.68700 37.22800 1.000 114.98000 114 ASN A C 1
ATOM 1486 O O . ASN A 1 93 ? 37.40500 8.59600 37.70500 1.000 109.23000 114 ASN A O 1
ATOM 1497 N N . GLN A 1 94 ? 38.37300 9.79500 36.06600 1.000 108.62000 115 GLN A N 1
ATOM 1498 C CA . GLN A 1 94 ? 38.57600 8.64600 35.20100 1.000 107.61000 115 GLN A CA 1
ATOM 1499 C C . GLN A 1 94 ? 39.79900 7.84400 35.64200 1.000 105.12000 115 GLN A C 1
ATOM 1500 O O . GLN A 1 94 ? 40.58300 8.26100 36.50000 1.000 97.09000 115 GLN A O 1
ATOM 1514 N N . ASP A 1 95 ? 39.95500 6.67600 35.03000 1.000 92.73000 116 ASP A N 1
ATOM 1515 C CA . ASP A 1 95 ? 41.02800 5.75200 35.35700 1.000 94.21000 116 ASP A CA 1
ATOM 1516 C C . ASP A 1 95 ? 42.10300 5.77800 34.27800 1.000 86.44000 116 ASP A C 1
ATOM 1517 O O . ASP A 1 95 ? 41.82500 6.01500 33.10000 1.000 83.05000 116 ASP A O 1
ATOM 1526 N N . ILE A 1 96 ? 43.34200 5.53300 34.69900 1.000 74.27000 117 ILE A N 1
ATOM 1527 C CA . ILE A 1 96 ? 44.48600 5.47300 33.79800 1.000 71.46000 117 ILE A CA 1
ATOM 1528 C C . ILE A 1 96 ? 45.32300 4.26000 34.17300 1.000 67.04000 117 ILE A C 1
ATOM 1529 O O . ILE A 1 96 ? 45.46200 3.93000 35.35500 1.000 94.16000 117 ILE A O 1
ATOM 1545 N N . ARG A 1 97 ? 45.88100 3.59600 33.16200 1.000 62.67000 118 ARG A N 1
ATOM 1546 C CA . ARG A 1 97 ? 46.66300 2.38100 33.35800 1.000 62.36000 118 ARG A CA 1
ATOM 1547 C C . ARG A 1 97 ? 47.95000 2.48000 32.55600 1.000 57.97000 118 ARG A C 1
ATOM 1548 O O . ARG A 1 97 ? 47.91200 2.51100 31.32200 1.000 61.07000 118 ARG A O 1
ATOM 1569 N N . VAL A 1 98 ? 49.08100 2.52200 33.25400 1.000 57.56000 119 VAL A N 1
ATOM 1570 C CA . VAL A 1 98 ? 50.38900 2.53900 32.60700 1.000 56.21000 119 VAL A CA 1
ATOM 1571 C C . VAL A 1 98 ? 50.74400 1.10200 32.23800 1.000 62.56000 119 VAL A C 1
ATOM 1572 O O . VAL A 1 98 ? 50.95700 0.25900 33.11300 1.000 52.38000 119 VAL A O 1
ATOM 1585 N N . LEU A 1 99 ? 50.81800 0.82300 30.94200 1.000 63.84000 120 LEU A N 1
ATOM 1586 C CA . LEU A 1 99 ? 51.05200 -0.52900 30.46500 1.000 53.01000 120 LEU A CA 1
ATOM 1587 C C . LEU A 1 99 ? 52.51100 -0.93300 30.66100 1.000 54.79000 120 LEU A C 1
ATOM 1588 O O . LEU A 1 99 ? 53.38600 -0.08200 30.83800 1.000 51.31000 120 LEU A O 1
ATOM 1604 N N . PRO A 1 100 ? 52.80000 -2.23500 30.63400 1.000 46.92000 121 PRO A N 1
ATOM 1605 C CA . PRO A 1 100 ? 54.15000 -2.70000 30.97400 1.000 51.48000 121 PRO A CA 1
ATOM 1606 C C . PRO A 1 100 ? 55.21500 -2.11300 30.06100 1.000 50.73000 121 PRO A C 1
ATOM 1607 O O . PRO A 1 100 ? 54.95100 -1.67900 28.93700 1.000 64.30000 121 PRO A O 1
ATOM 1618 N N . SER A 1 101 ? 56.44600 -2.11800 30.56700 1.000 57.62000 122 SER A N 1
ATOM 1619 C CA . SER A 1 101 ? 57.59800 -1.63300 29.82200 1.000 55.22000 122 SER A CA 1
ATOM 1620 C C . SER A 1 101 ? 58.86200 -2.20800 30.44300 1.000 52.57000 122 SER A C 1
ATOM 1621 O O . SER A 1 101 ? 58.94400 -2.39200 31.66000 1.000 79.57000 122 SER A O 1
ATOM 1629 N N . SER A 1 102 ? 59.84300 -2.49200 29.58800 1.000 54.33000 123 SER A N 1
ATOM 1630 C CA . SER A 1 102 ? 61.11300 -3.06900 30.00600 1.000 59.49000 123 SER A CA 1
ATOM 1631 C C . SER A 1 102 ? 62.24600 -2.05100 30.00700 1.000 52.28000 123 SER A C 1
ATOM 1632 O O . SER A 1 102 ? 63.41000 -2.43300 30.16400 1.000 62.56000 123 SER A O 1
ATOM 1640 N N . ALA A 1 103 ? 61.93500 -0.76900 29.83900 1.000 59.35000 124 ALA A N 1
ATOM 1641 C CA . ALA A 1 103 ? 62.97600 0.24700 29.77400 1.000 77.34000 124 ALA A CA 1
ATOM 1642 C C . ALA A 1 103 ? 63.71300 0.35000 31.10300 1.000 67.59000 124 ALA A C 1
ATOM 1643 O O . ALA A 1 103 ? 63.10300 0.32800 32.17700 1.000 60.62000 124 ALA A O 1
ATOM 1650 N N . LYS A 1 104 ? 65.03300 0.46200 31.02500 1.000 66.47000 125 LYS A N 1
ATOM 1651 C CA . LYS A 1 104 ? 65.88300 0.62000 32.19200 1.000 80.59000 125 LYS A CA 1
ATOM 1652 C C . LYS A 1 104 ? 66.18300 2.09000 32.43800 1.000 79.96000 125 LYS A C 1
ATOM 1653 O O . LYS A 1 104 ? 66.00000 2.93100 31.55200 1.000 85.45000 125 LYS A O 1
ATOM 1672 N N . PRO A 1 105 ? 66.64700 2.44400 33.63900 1.000 83.51000 126 PRO A N 1
ATOM 1673 C CA . PRO A 1 105 ? 66.97800 3.85600 33.89400 1.000 82.60000 126 PRO A CA 1
ATOM 1674 C C . PRO A 1 105 ? 68.11100 4.36500 33.02400 1.000 73.11000 126 PRO A C 1
ATOM 1675 O O . PRO A 1 105 ? 68.11200 5.54300 32.64800 1.000 76.35000 126 PRO A O 1
ATOM 1686 N N . SER A 1 106 ? 69.07700 3.50900 32.69000 1.000 74.64000 127 SER A N 1
ATOM 1687 C CA . SER A 1 106 ? 70.21800 3.91400 31.8810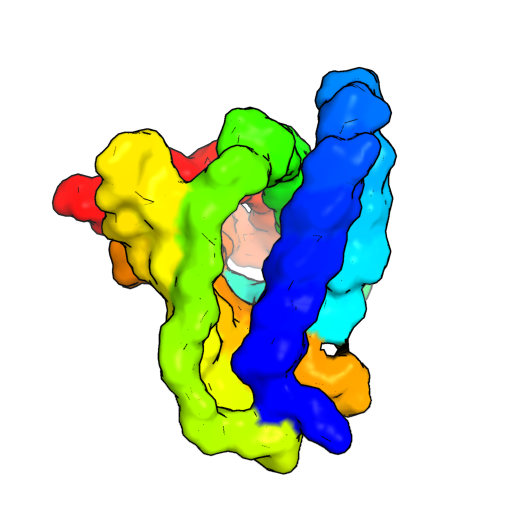0 1.000 86.25000 127 SER A CA 1
ATOM 1688 C C . SER A 1 106 ? 69.88800 4.03500 30.39800 1.000 85.45000 127 SER A C 1
ATOM 1689 O O . SER A 1 106 ? 70.74000 4.49400 29.62900 1.000 78.31000 127 SER A O 1
ATOM 1697 N N . ASP A 1 107 ? 68.68900 3.63800 29.97800 1.000 92.85000 128 ASP A N 1
ATOM 1698 C CA . ASP A 1 107 ? 68.31200 3.76500 28.57800 1.000 85.35000 128 ASP A CA 1
ATOM 1699 C C . ASP A 1 107 ? 68.36300 5.22700 28.14100 1.000 84.23000 128 ASP A C 1
ATOM 1700 O O . ASP A 1 107 ? 68.25600 6.15400 28.94900 1.000 92.32000 128 ASP A O 1
ATOM 1709 N N . ASP A 1 108 ? 68.53500 5.42300 26.83400 1.000 77.43000 129 ASP A N 1
ATOM 1710 C CA . ASP A 1 108 ? 68.59200 6.75600 26.25100 1.000 81.83000 129 ASP A CA 1
ATOM 1711 C C . ASP A 1 108 ? 67.25700 7.22200 25.68700 1.000 82.48000 129 ASP A C 1
ATOM 1712 O O . ASP A 1 108 ? 67.09000 8.42200 25.44300 1.000 77.24000 129 ASP A O 1
ATOM 1721 N N . ARG A 1 109 ? 66.30700 6.31200 25.48600 1.000 78.57000 130 ARG A N 1
ATOM 1722 C CA . ARG A 1 109 ? 65.03100 6.65400 24.87700 1.000 69.40000 130 ARG A CA 1
ATOM 1723 C C . ARG A 1 109 ? 64.05600 5.51900 25.15000 1.000 65.65000 130 ARG A C 1
ATOM 1724 O O . ARG A 1 109 ? 64.45700 4.35800 25.26800 1.000 74.03000 130 ARG A O 1
ATOM 1745 N N . ALA A 1 110 ? 62.77500 5.86100 25.25400 1.000 57.90000 131 ALA A N 1
ATOM 1746 C CA . ALA A 1 110 ? 61.75900 4.85800 25.54500 1.000 55.62000 131 ALA A CA 1
ATOM 1747 C C . ALA A 1 110 ? 60.38400 5.43900 25.25600 1.000 53.25000 131 ALA A C 1
ATOM 1748 O O . ALA A 1 110 ? 60.19700 6.65900 25.22800 1.000 68.35000 131 ALA A O 1
ATOM 1755 N N . SER A 1 111 ? 59.42300 4.54300 25.04200 1.000 54.78000 132 SER A N 1
ATOM 1756 C CA . SER A 1 111 ? 58.02800 4.90100 24.83000 1.000 53.79000 132 SER A CA 1
ATOM 1757 C C . SER A 1 111 ? 57.17900 4.19900 25.87900 1.000 62.70000 132 SER A C 1
ATOM 1758 O O . SER A 1 111 ? 57.23800 2.97100 26.00800 1.000 85.11000 132 SER A O 1
ATOM 1766 N N . VAL A 1 112 ? 56.39300 4.97300 26.62200 1.000 62.66000 133 VAL A N 1
ATOM 1767 C CA . VAL A 1 112 ? 55.54200 4.44700 27.68400 1.000 54.25000 133 VAL A CA 1
ATOM 1768 C C . VAL A 1 112 ? 54.09400 4.61900 27.25300 1.000 49.68000 133 VAL A C 1
ATOM 1769 O O . VAL A 1 112 ? 53.63900 5.74400 27.01100 1.000 48.52000 133 VAL A O 1
ATOM 1782 N N . ASN A 1 113 ? 53.37000 3.50900 27.16600 1.000 46.63000 134 ASN A N 1
ATOM 1783 C CA . ASN A 1 113 ? 51.99000 3.51100 26.71300 1.000 52.48000 134 ASN A CA 1
ATOM 1784 C C . ASN A 1 113 ? 51.04600 3.37000 27.89800 1.000 52.76000 134 ASN A C 1
ATOM 1785 O O . ASN A 1 113 ? 51.39700 2.79400 28.93000 1.000 60.18000 134 ASN A O 1
ATOM 1796 N N . MET A 1 114 ? 49.83800 3.90500 27.73800 1.000 54.28000 135 MET A N 1
ATOM 1797 C CA . MET A 1 114 ? 48.82700 3.82200 28.78000 1.000 61.47000 135 MET A CA 1
ATOM 1798 C C . MET A 1 114 ? 47.44900 3.84700 28.13500 1.000 61.11000 135 MET A C 1
ATOM 1799 O O . MET A 1 114 ? 47.30200 4.10900 26.93800 1.000 63.65000 135 MET A O 1
ATOM 1813 N N . GLU A 1 115 ? 46.43600 3.56800 28.95000 1.000 65.23000 136 GLU A N 1
ATOM 1814 C CA . GLU A 1 115 ? 45.04700 3.57200 28.51700 1.000 66.23000 136 GLU A CA 1
ATOM 1815 C C . GLU A 1 115 ? 44.23600 4.46100 29.44600 1.000 71.71000 136 GLU A C 1
ATOM 1816 O O . GLU A 1 115 ? 44.49100 4.50500 30.65400 1.000 74.18000 136 GLU A O 1
ATOM 1828 N N . ILE A 1 116 ? 43.26500 5.17300 28.87900 1.000 71.55000 137 ILE A N 1
ATOM 1829 C CA . ILE A 1 116 ? 42.38700 6.05800 29.63700 1.000 80.76000 137 ILE A CA 1
ATOM 1830 C C . ILE A 1 116 ? 40.96600 5.53800 29.47600 1.000 84.11000 137 ILE A C 1
ATOM 1831 O O . ILE A 1 116 ? 40.37600 5.64700 28.39400 1.000 86.48000 137 ILE A O 1
ATOM 1847 N N . ARG A 1 117 ? 40.41700 4.97600 30.55000 1.000 97.01000 138 ARG A N 1
ATOM 1848 C CA . ARG A 1 117 ? 39.03300 4.51500 30.57200 1.000 100.09000 138 ARG A CA 1
ATOM 1849 C C . ARG A 1 117 ? 38.14700 5.69600 30.95500 1.000 96.60000 138 ARG A C 1
ATOM 1850 O O . ARG A 1 117 ? 38.21700 6.19200 32.08400 1.000 108.94000 138 ARG A O 1
ATOM 1871 N N . ASP A 1 118 ? 37.31400 6.14500 30.01700 1.000 105.71000 139 ASP A N 1
ATOM 1872 C CA . ASP A 1 118 ? 36.49800 7.33500 30.21300 1.000 117.71000 139 ASP A CA 1
ATOM 1873 C C . ASP A 1 118 ? 35.08300 7.08200 29.71500 1.000 124.43000 139 ASP A C 1
ATOM 1874 O O . ASP A 1 118 ? 34.88200 6.38700 28.71500 1.000 120.81000 139 ASP A O 1
ATOM 1883 N N . SER A 1 119 ? 34.10800 7.65500 30.42200 1.000 130.03000 140 SER A N 1
ATOM 1884 C CA . SER A 1 119 ? 32.70400 7.57800 30.03200 1.000 131.10000 140 SER A CA 1
ATOM 1885 C C . SER A 1 119 ? 32.25100 6.13400 29.85200 1.000 133.47000 140 SER A C 1
ATOM 1886 O O . SER A 1 119 ? 32.19800 5.62800 28.72600 1.000 129.75000 140 SER A O 1
ATOM 1894 N N . LYS A 1 120 ? 31.92100 5.46800 30.95600 1.000 132.58000 141 LYS A N 1
ATOM 1895 C CA . LYS A 1 120 ? 31.40700 4.10100 30.96800 1.000 133.63000 141 LYS A CA 1
ATOM 1896 C C . LYS A 1 120 ? 32.39600 3.08400 30.40700 1.000 131.38000 141 LYS A C 1
ATOM 1897 O O . LYS A 1 120 ? 32.02000 1.92900 30.17200 1.000 132.03000 141 LYS A O 1
ATOM 1916 N N . GLY A 1 121 ? 33.65000 3.47600 30.18600 1.000 125.63000 142 GLY A N 1
ATOM 1917 C CA . GLY A 1 121 ? 34.67700 2.53200 29.78500 1.000 118.59000 142 GLY A CA 1
ATOM 1918 C C . GLY A 1 121 ? 35.15000 2.66900 28.35100 1.000 119.65000 142 GLY A C 1
ATOM 1919 O O . GLY A 1 121 ? 35.57200 1.68100 27.74200 1.000 114.67000 142 GLY A O 1
ATOM 1923 N N . THR A 1 122 ? 35.09200 3.87800 27.79700 1.000 115.43000 143 THR A N 1
ATOM 1924 C CA . THR A 1 122 ? 35.62200 4.12300 26.46100 1.000 103.48000 143 THR A CA 1
ATOM 1925 C C . THR A 1 122 ? 37.13100 4.31200 26.55800 1.000 94.46000 143 THR A C 1
ATOM 1926 O O . THR A 1 122 ? 37.60600 5.26900 27.17800 1.000 99.47000 143 THR A O 1
ATOM 1937 N N . VAL A 1 123 ? 37.88300 3.40300 25.94400 1.000 89.98000 144 VAL A N 1
ATOM 1938 C CA . VAL A 1 123 ? 39.32800 3.32600 26.11900 1.000 86.46000 144 VAL A CA 1
ATOM 1939 C C . VAL A 1 123 ? 40.01100 3.88700 24.88000 1.000 89.95000 144 VAL A C 1
ATOM 1940 O O . VAL A 1 123 ? 39.74000 3.44300 23.75700 1.000 93.21000 144 VAL A O 1
ATOM 1953 N N A TYR A 1 124 ? 40.87800 4.87600 25.08400 0.580 86.68000 145 TYR A N 1
ATOM 1954 N N B TYR A 1 124 ? 40.91300 4.84700 25.08000 0.420 86.67000 145 TYR A N 1
ATOM 1955 C CA A TYR A 1 124 ? 41.73700 5.41100 24.04500 0.580 88.85000 145 TYR A CA 1
ATOM 1956 C CA B TYR A 1 124 ? 41.72700 5.37100 23.99600 0.420 88.82000 145 TYR A CA 1
ATOM 1957 C C A TYR A 1 124 ? 43.18400 5.26600 24.49100 0.580 82.37000 145 TYR A C 1
ATOM 1958 C C B TYR A 1 124 ? 43.18800 5.36900 24.43000 0.420 82.43000 145 TYR A C 1
ATOM 1959 O O A TYR A 1 124 ? 43.50100 5.60000 25.64200 0.580 77.02000 145 TYR A O 1
ATOM 1960 O O B TYR A 1 124 ? 43.51700 5.90600 25.50300 0.420 77.35000 145 TYR A O 1
ATOM 1995 N N . PRO A 1 125 ? 44.09000 4.78400 23.64100 1.000 77.51000 146 PRO A N 1
ATOM 1996 C CA . PRO A 1 125 ? 45.49200 4.69500 24.06000 1.000 70.98000 146 PRO A CA 1
ATOM 1997 C C . PRO A 1 125 ? 46.19100 6.04300 23.98900 1.000 64.05000 146 PRO A C 1
ATOM 1998 O O . PRO A 1 125 ? 45.95700 6.84200 23.07900 1.000 65.03000 146 PRO A O 1
ATOM 2009 N N . VAL A 1 126 ? 47.05800 6.28700 24.96800 1.000 61.85000 147 VAL A N 1
ATOM 2010 C CA . VAL A 1 126 ? 47.89700 7.47800 25.01200 1.000 56.78000 147 VAL A CA 1
ATOM 2011 C C . VAL A 1 126 ? 49.32400 7.02600 25.28000 1.000 52.44000 147 VAL A C 1
ATOM 2012 O O . VAL A 1 126 ? 49.56800 6.25000 26.21000 1.000 61.51000 147 VAL A O 1
ATOM 2025 N N . SER A 1 127 ? 50.26100 7.50600 24.46800 1.000 51.84000 148 SER A N 1
ATOM 2026 C CA . SER A 1 127 ? 51.65300 7.10000 24.55900 1.000 61.34000 148 SER A CA 1
ATOM 2027 C C . SER A 1 127 ? 52.54200 8.32300 24.73800 1.000 48.68000 148 SER A C 1
ATOM 2028 O O . SER A 1 127 ? 52.25500 9.40400 24.21500 1.000 65.27000 148 SER A O 1
ATOM 2036 N N . TYR A 1 128 ? 53.62700 8.13900 25.48700 1.000 55.31000 149 TYR A N 1
ATOM 2037 C CA . TYR A 1 128 ? 54.57800 9.20400 25.78200 1.000 48.78000 149 TYR A CA 1
ATOM 2038 C C . TYR A 1 128 ? 55.95900 8.76300 25.32400 1.000 53.62000 149 TYR A C 1
ATOM 2039 O O . TYR A 1 128 ? 56.46400 7.72900 25.77400 1.000 64.71000 149 TYR A O 1
ATOM 2057 N N . THR A 1 129 ? 56.56400 9.54400 24.43400 1.000 57.98000 150 THR A N 1
ATOM 2058 C CA . THR A 1 129 ? 57.91700 9.27800 23.96000 1.000 57.88000 150 THR A CA 1
ATOM 2059 C C . THR A 1 129 ? 58.89400 9.96600 24.90500 1.000 55.64000 150 THR A C 1
ATOM 2060 O O . THR A 1 129 ? 58.95900 11.19800 24.95300 1.000 55.73000 150 THR A O 1
ATOM 2071 N N . MET A 1 130 ? 59.65000 9.17200 25.65500 1.000 56.94000 151 MET A N 1
ATOM 2072 C CA . MET A 1 130 ? 60.55300 9.69100 26.66900 1.000 52.37000 151 MET A CA 1
ATOM 2073 C C . MET A 1 130 ? 61.98500 9.72300 26.15600 1.000 55.12000 151 MET A C 1
ATOM 2074 O O . MET A 1 130 ? 62.39900 8.89100 25.34400 1.000 70.67000 151 MET A O 1
ATOM 2088 N N . THR A 1 131 ? 62.73800 10.70400 26.64700 1.000 57.94000 152 THR A N 1
ATOM 2089 C CA . THR A 1 131 ? 64.14700 10.85700 26.31900 1.000 66.26000 152 THR A CA 1
ATOM 2090 C C . THR A 1 131 ? 64.90700 11.16700 27.59900 1.000 74.40000 152 THR A C 1
ATOM 2091 O O . THR A 1 131 ? 64.50500 12.04900 28.36500 1.000 62.43000 152 THR A O 1
ATOM 2102 N N . ASN A 1 132 ? 65.99300 10.43700 27.83400 1.000 68.42000 153 ASN A N 1
ATOM 2103 C CA . ASN A 1 132 ? 66.78200 10.60100 29.04900 1.000 68.99000 153 ASN A CA 1
ATOM 2104 C C . ASN A 1 132 ? 67.76300 11.74800 28.84800 1.000 69.16000 153 ASN A C 1
ATOM 2105 O O . ASN A 1 132 ? 68.70200 11.64100 28.05300 1.000 72.99000 153 ASN A O 1
ATOM 2116 N N . LEU A 1 133 ? 67.54900 12.84400 29.56700 1.000 78.37000 154 LEU A N 1
ATOM 2117 C CA . LEU A 1 133 ? 68.40500 14.01800 29.50000 1.000 76.96000 154 LEU A CA 1
ATOM 2118 C C . LEU A 1 133 ? 69.17500 14.16500 30.80800 1.000 84.78000 154 LEU A C 1
ATOM 2119 O O . LEU A 1 133 ? 69.05400 13.34900 31.72700 1.000 84.80000 154 LEU A O 1
ATOM 2135 N N . ALA A 1 134 ? 69.98100 15.22600 30.88500 1.000 88.47000 155 ALA A N 1
ATOM 2136 C CA . ALA A 1 134 ? 70.73400 15.49400 32.10600 1.000 86.10000 155 ALA A CA 1
ATOM 2137 C C . ALA A 1 134 ? 69.80700 15.59700 33.30900 1.000 92.08000 155 ALA A C 1
ATOM 2138 O O . ALA A 1 134 ? 70.12400 15.09200 34.39300 1.000 108.72000 155 ALA A O 1
ATOM 2145 N N . GLY A 1 135 ? 68.65500 16.24300 33.13800 1.000 79.92000 156 GLY A N 1
ATOM 2146 C CA . GLY A 1 135 ? 67.67500 16.36500 34.19500 1.000 84.07000 156 GLY A CA 1
ATOM 2147 C C . GLY A 1 135 ? 66.75900 15.17600 34.36100 1.000 86.82000 156 GLY A C 1
ATOM 2148 O O . GLY A 1 135 ? 65.74000 15.28600 35.04700 1.000 78.82000 156 GLY A O 1
ATOM 2152 N N . GLY A 1 136 ? 67.08900 14.04300 33.75400 1.000 94.05000 157 GLY A N 1
ATOM 2153 C CA . GLY A 1 136 ? 66.27700 12.84900 33.85200 1.000 82.57000 157 GLY A CA 1
ATOM 2154 C C . GLY A 1 136 ? 65.45000 12.60300 32.60700 1.000 79.88000 157 GLY A C 1
ATOM 2155 O O . GLY A 1 136 ? 65.69100 13.15600 31.53200 1.000 75.35000 157 GLY A O 1
ATOM 2159 N N . TRP A 1 137 ? 64.44800 11.74300 32.76800 1.000 79.36000 158 TRP A N 1
ATOM 2160 C CA . TRP A 1 137 ? 63.53600 11.42400 31.68100 1.000 65.39000 158 TRP A CA 1
ATOM 2161 C C . TRP A 1 137 ? 62.49800 12.52600 31.52100 1.000 67.97000 158 TRP A C 1
ATOM 2162 O O . TRP A 1 137 ? 61.94800 13.02900 32.50400 1.000 65.80000 158 TRP A O 1
ATOM 2183 N N . LYS A 1 138 ? 62.23100 12.89900 30.27000 1.000 66.34000 159 LYS A N 1
ATOM 2184 C CA . LYS A 1 138 ? 61.26300 13.94200 29.96700 1.000 61.00000 159 LYS A CA 1
ATOM 2185 C C . LYS A 1 138 ? 60.42400 13.52500 28.76800 1.000 60.10000 159 LYS A C 1
ATOM 2186 O O . LYS A 1 138 ? 60.85300 12.73000 27.92800 1.000 56.41000 159 LYS A O 1
ATOM 2205 N N . VAL A 1 139 ? 59.21500 14.08400 28.69600 1.000 58.98000 160 VAL A N 1
ATOM 2206 C CA . VAL A 1 139 ? 58.34900 13.85500 27.54700 1.000 52.21000 160 VAL A CA 1
ATOM 2207 C C . VAL A 1 139 ? 58.89500 14.61600 26.34800 1.000 51.79000 160 VAL A C 1
ATOM 2208 O O . VAL A 1 139 ? 59.23500 15.80200 26.44600 1.000 54.84000 160 VAL A O 1
ATOM 2221 N N . ARG A 1 140 ? 58.97700 13.93400 25.20600 1.000 68.31000 161 ARG A N 1
ATOM 2222 C CA . ARG A 1 140 ? 59.38600 14.55200 23.95600 1.000 55.91000 161 ARG A CA 1
ATOM 2223 C C . ARG A 1 140 ? 58.30500 14.52300 22.88800 1.000 57.82000 161 ARG A C 1
ATOM 2224 O O . ARG A 1 140 ? 58.38400 15.30500 21.93500 1.000 64.26000 161 ARG A O 1
ATOM 2245 N N . ASN A 1 141 ? 57.30200 13.65800 23.02100 1.000 54.47000 162 ASN A N 1
ATOM 2246 C CA . ASN A 1 141 ? 56.22200 13.56700 22.05100 1.000 48.33000 162 ASN A CA 1
ATOM 2247 C C . ASN A 1 141 ? 55.07100 12.80100 22.68700 1.000 53.79000 162 ASN A C 1
ATOM 2248 O O . ASN A 1 141 ? 55.27700 11.99000 23.59400 1.000 53.78000 162 ASN A O 1
ATOM 2259 N N . 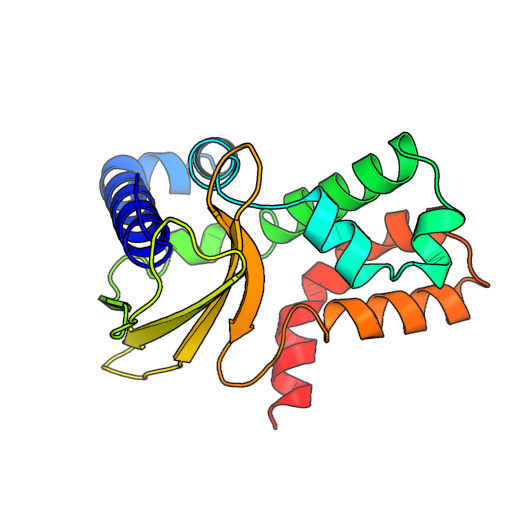VAL A 1 142 ? 53.86000 13.07300 22.20700 1.000 45.97000 163 VAL A N 1
ATOM 2260 C CA . VAL A 1 142 ? 52.64600 12.45800 22.73200 1.000 51.32000 163 VAL A CA 1
ATOM 2261 C C . VAL A 1 142 ? 51.82700 11.93000 21.56400 1.000 61.94000 163 VAL A C 1
ATOM 2262 O O . VAL A 1 142 ? 51.55200 12.66600 20.61000 1.000 56.30000 163 VAL A O 1
ATOM 2275 N N . ILE A 1 143 ? 51.43400 10.66100 21.64400 1.000 55.04000 164 ILE A N 1
ATOM 2276 C CA . ILE A 1 143 ? 50.58000 10.02700 20.64800 1.000 47.20000 164 ILE A CA 1
ATOM 2277 C C . ILE A 1 143 ? 49.26600 9.66500 21.32400 1.000 50.04000 164 ILE A C 1
ATOM 2278 O O . ILE A 1 143 ? 49.26300 9.01900 22.37800 1.000 71.32000 164 ILE A O 1
ATOM 2294 N N . ILE A 1 144 ? 48.15700 10.08500 20.72100 1.000 56.73000 165 ILE A N 1
ATOM 2295 C CA . ILE A 1 144 ? 46.82800 9.91400 21.30000 1.000 58.33000 165 ILE A CA 1
ATOM 2296 C C . ILE A 1 144 ? 45.96200 9.17000 20.29500 1.000 66.10000 165 ILE A C 1
ATOM 2297 O O . ILE A 1 144 ? 45.66700 9.69500 19.21400 1.000 70.91000 165 ILE A O 1
ATOM 2313 N N . ASN A 1 145 ? 45.54600 7.95700 20.65600 1.000 77.65000 166 ASN A N 1
ATOM 2314 C CA . ASN A 1 145 ? 44.63400 7.16500 19.83300 1.000 71.74000 166 ASN A CA 1
ATOM 2315 C C . ASN A 1 145 ? 45.12900 7.08400 18.39100 1.000 67.61000 166 ASN A C 1
ATOM 2316 O O . ASN A 1 145 ? 44.35700 7.19800 17.43600 1.000 69.27000 166 ASN A O 1
ATOM 2327 N N . GLY A 1 146 ? 46.43800 6.88900 18.23300 1.000 78.47000 167 GLY A N 1
ATOM 2328 C CA . GLY A 1 146 ? 47.04600 6.74900 16.92900 1.000 72.96000 167 GLY A CA 1
ATOM 2329 C C . GLY A 1 146 ? 47.50300 8.04200 16.28700 1.000 66.44000 167 GLY A C 1
ATOM 2330 O O . GLY A 1 146 ? 48.24400 7.99200 15.29600 1.000 56.82000 167 GLY A O 1
ATOM 2334 N N . ILE A 1 147 ? 47.09600 9.19300 16.81500 1.000 62.17000 168 ILE A N 1
ATOM 2335 C CA . ILE A 1 147 ? 47.43100 10.48400 16.22500 1.000 58.65000 168 ILE A CA 1
ATOM 2336 C C . ILE A 1 147 ? 48.72100 10.98100 16.86700 1.000 51.87000 168 ILE A C 1
ATOM 2337 O O . ILE A 1 147 ? 48.74400 11.33400 18.04900 1.000 58.28000 168 ILE A O 1
ATOM 2353 N N . ASN A 1 148 ? 49.79700 11.01300 16.08600 1.000 44.30000 169 ASN A N 1
ATOM 2354 C CA . ASN A 1 148 ? 51.07000 11.56300 16.54200 1.000 45.70000 169 ASN A CA 1
ATOM 2355 C C . ASN A 1 148 ? 50.92000 13.07300 16.66500 1.000 48.09000 169 ASN A C 1
ATOM 2356 O O . ASN A 1 148 ? 50.97600 13.80100 15.67100 1.000 44.69000 169 ASN A O 1
ATOM 2367 N N . ILE A 1 149 ? 50.72800 13.55300 17.89500 1.000 45.82000 170 ILE A N 1
ATOM 2368 C CA . ILE A 1 149 ? 50.47900 14.97500 18.10400 1.000 50.81000 170 ILE A CA 1
ATOM 2369 C C . ILE A 1 149 ? 51.70000 15.79400 17.70500 1.000 54.00000 170 ILE A C 1
ATOM 2370 O O . ILE A 1 149 ? 51.57300 16.90000 17.16500 1.000 44.31000 170 ILE A O 1
ATOM 2386 N N . GLY A 1 150 ? 52.89900 15.26900 17.96200 1.000 52.78000 171 GLY A N 1
ATOM 2387 C CA . GLY A 1 150 ? 54.10400 15.97300 17.55500 1.000 47.04000 171 GLY A CA 1
ATOM 2388 C C . GLY A 1 150 ? 54.15700 16.20500 16.05700 1.000 59.32000 171 GLY A C 1
ATOM 2389 O O . GLY A 1 150 ? 54.42700 17.31700 15.59600 1.000 47.96000 171 GLY A O 1
ATOM 2393 N N . LYS A 1 151 ? 53.89800 15.15500 15.27400 1.000 51.82000 172 LYS A N 1
ATOM 2394 C CA A LYS A 1 151 ? 53.89600 15.30500 13.82200 0.590 58.16000 172 LYS A CA 1
ATOM 2395 C CA B LYS A 1 151 ? 53.89500 15.30500 13.82300 0.410 61.93000 172 LYS A CA 1
ATOM 2396 C C . LYS A 1 151 ? 52.74800 16.19000 13.35400 1.000 50.72000 172 LYS A C 1
ATOM 2397 O O . LYS A 1 151 ? 52.88600 16.90100 12.35300 1.000 49.90000 172 LYS A O 1
ATOM 2432 N N . LEU A 1 152 ? 51.61500 16.16100 14.05800 1.000 43.33000 173 LEU A N 1
ATOM 2433 C CA . LEU A 1 152 ? 50.50400 17.03600 13.70100 1.000 43.12000 173 LEU A CA 1
ATOM 2434 C C . LEU A 1 152 ? 50.93300 18.49600 13.75800 1.000 46.16000 173 LEU A C 1
ATOM 2435 O O . LEU A 1 152 ? 50.76100 19.24500 12.79000 1.000 47.60000 173 LEU A O 1
ATOM 2451 N N . PHE A 1 153 ? 51.50200 18.91800 14.88900 1.000 43.37000 174 PHE A N 1
ATOM 2452 C CA . PHE A 1 153 ? 51.99500 20.28600 14.99500 1.000 52.94000 174 PHE A CA 1
ATOM 2453 C C . PHE A 1 153 ? 53.18100 20.52500 14.07100 1.000 40.36000 174 PHE A C 1
ATOM 2454 O O . PHE A 1 153 ? 53.38300 21.65100 13.60500 1.000 42.24000 174 PHE A O 1
ATOM 2471 N N . ARG A 1 154 ? 53.97600 19.48800 13.80100 1.000 41.63000 175 ARG A N 1
ATOM 2472 C CA . ARG A 1 154 ? 55.08100 19.63300 12.85900 1.000 41.16000 175 ARG A CA 1
ATOM 2473 C C . ARG A 1 154 ? 54.56600 19.99300 11.47200 1.000 50.33000 175 ARG A C 1
ATOM 2474 O O . ARG A 1 154 ? 55.15100 20.83500 10.78200 1.000 42.19000 175 ARG A O 1
ATOM 2495 N N . ASP A 1 155 ? 53.46000 19.37300 11.05400 1.000 49.27000 176 ASP A N 1
ATOM 2496 C CA . ASP A 1 155 ? 52.89100 19.66900 9.74400 1.000 42.73000 176 ASP A CA 1
ATOM 2497 C C . ASP A 1 155 ? 52.19900 21.02600 9.73700 1.000 47.81000 176 ASP A C 1
ATOM 2498 O O . ASP A 1 155 ? 52.35500 21.80400 8.78900 1.000 50.98000 176 ASP A O 1
ATOM 2507 N N . GLN A 1 156 ? 51.43000 21.33200 10.78400 1.000 42.24000 177 GLN A N 1
ATOM 2508 C CA . GLN A 1 156 ? 50.77300 22.63300 10.85900 1.000 48.06000 177 GLN A CA 1
ATOM 2509 C C . GLN A 1 156 ? 51.79600 23.76200 10.86500 1.000 51.47000 177 GLN A C 1
ATOM 2510 O O . GLN A 1 156 ? 51.57200 24.81800 10.26100 1.000 45.63000 177 GLN A O 1
ATOM 2524 N N . PHE A 1 157 ? 52.92600 23.56100 11.54600 1.000 56.48000 178 PHE A N 1
ATOM 2525 C CA . PHE A 1 157 ? 53.95700 24.59200 11.58500 1.000 50.68000 178 PHE A CA 1
ATOM 2526 C C . PHE A 1 157 ? 54.56200 24.81100 10.20400 1.000 53.71000 178 PHE A C 1
ATOM 2527 O O . PHE A 1 157 ? 54.81800 25.95300 9.80400 1.000 45.60000 178 PHE A O 1
ATOM 2544 N N . ALA A 1 158 ? 54.79300 23.72800 9.45800 1.000 49.26000 179 ALA A N 1
ATOM 2545 C CA . ALA A 1 158 ? 55.34500 23.85900 8.11400 1.000 54.45000 179 ALA A CA 1
ATOM 2546 C C . ALA A 1 158 ? 54.35400 24.53400 7.17300 1.000 57.37000 179 ALA A C 1
ATOM 2547 O O . ALA A 1 158 ? 54.73200 25.41300 6.38900 1.000 41.23000 179 ALA A O 1
ATOM 2554 N N . ASP A 1 159 ? 53.08100 24.13600 7.23300 1.000 42.85000 180 ASP A N 1
ATOM 2555 C CA . ASP A 1 159 ? 52.07300 24.75000 6.37500 1.000 36.68000 180 ASP A CA 1
ATOM 2556 C C . ASP A 1 159 ? 51.94500 26.24100 6.65900 1.000 41.66000 180 ASP A C 1
ATOM 2557 O O . ASP A 1 159 ? 51.87700 27.05400 5.72900 1.000 55.80000 180 ASP A O 1
ATOM 2566 N N . THR A 1 160 ? 51.91000 26.62300 7.93700 1.000 46.36000 181 THR A N 1
ATOM 2567 C CA . THR A 1 160 ? 51.79100 28.03600 8.27800 1.000 56.80000 181 THR A CA 1
ATOM 2568 C C . THR A 1 160 ? 53.04900 28.81100 7.90500 1.000 51.23000 181 THR A C 1
ATOM 2569 O O . THR A 1 160 ? 52.95900 29.97700 7.50300 1.000 46.41000 181 THR A O 1
ATOM 2580 N N . MET A 1 161 ? 54.22300 28.18700 8.02200 1.000 41.50000 182 MET A N 1
ATOM 2581 C CA . MET A 1 161 ? 55.45500 28.85500 7.61600 1.000 46.58000 182 MET A CA 1
ATOM 2582 C C . MET A 1 161 ? 55.47700 29.10700 6.11300 1.000 50.27000 182 MET A C 1
ATOM 2583 O O . MET A 1 161 ? 55.92600 30.16700 5.66300 1.000 55.05000 182 MET A O 1
ATOM 2597 N N . GLN A 1 162 ? 54.99800 28.14600 5.32000 1.000 48.61000 183 GLN A N 1
ATOM 2598 C CA . GLN A 1 162 ? 54.94800 28.34700 3.87700 1.000 50.33000 183 GLN A CA 1
ATOM 2599 C C . GLN A 1 162 ? 53.98600 29.47400 3.51800 1.000 52.46000 183 GLN A C 1
ATOM 2600 O O . GLN A 1 162 ? 54.25400 30.26200 2.60300 1.000 54.16000 183 GLN A O 1
ATOM 2614 N N . LYS A 1 163 ? 52.86100 29.56800 4.23000 1.000 43.87000 184 LYS A N 1
ATOM 2615 C CA . LYS A 1 163 ? 51.89600 30.62500 3.95000 1.000 47.39000 184 LYS A CA 1
ATOM 2616 C C . LYS A 1 163 ? 52.43500 31.98900 4.36300 1.000 48.85000 184 LYS A C 1
ATOM 2617 O O . LYS A 1 163 ? 52.15400 32.99600 3.70400 1.000 68.35000 184 LYS A O 1
ATOM 2636 N N . ASN A 1 164 ? 53.20300 32.04300 5.44800 1.000 56.63000 185 ASN A N 1
ATOM 2637 C CA . ASN A 1 164 ? 53.79400 33.28700 5.92300 1.000 51.75000 185 ASN A CA 1
ATOM 2638 C C . ASN A 1 164 ? 55.13800 33.58600 5.27000 1.000 47.93000 185 ASN A C 1
ATOM 2639 O O . ASN A 1 164 ? 55.86000 34.47000 5.74400 1.000 46.49000 185 ASN A O 1
ATOM 2650 N N . ARG A 1 165 ? 55.48800 32.87500 4.20100 1.000 49.02000 186 ARG A N 1
ATOM 2651 C CA . ARG A 1 165 ? 56.77100 33.05400 3.52400 1.000 52.39000 186 ARG A CA 1
ATOM 2652 C C . ARG A 1 165 ? 57.92700 32.91900 4.51300 1.000 54.66000 186 ARG A C 1
ATOM 2653 O O . ARG A 1 165 ? 58.86900 33.71600 4.52800 1.000 45.10000 186 ARG A O 1
ATOM 2674 N N . ASN A 1 166 ? 57.84400 31.88600 5.35300 1.000 43.42000 187 ASN A N 1
ATOM 2675 C CA . ASN A 1 166 ? 58.89000 31.56900 6.32500 1.000 54.20000 187 ASN A CA 1
ATOM 2676 C C . ASN A 1 166 ? 59.11400 32.70900 7.31500 1.000 43.76000 187 ASN A C 1
ATOM 2677 O O . ASN A 1 166 ? 60.22300 32.89700 7.81900 1.000 55.65000 187 ASN A O 1
ATOM 2688 N N . ASP A 1 167 ? 58.06900 33.47900 7.60400 1.000 39.82000 188 ASP A N 1
ATOM 2689 C CA . ASP A 1 167 ? 58.14300 34.51800 8.62500 1.000 47.41000 188 ASP A CA 1
ATOM 2690 C C . ASP A 1 167 ? 57.88400 33.87400 9.98200 1.000 48.82000 188 ASP A C 1
ATOM 2691 O O . ASP A 1 167 ? 56.74800 33.50100 10.29200 1.000 46.85000 188 ASP A O 1
ATOM 2700 N N . LEU A 1 168 ? 58.93900 33.73300 10.78900 1.000 39.94000 189 LEU A N 1
ATOM 2701 C CA . LEU A 1 168 ? 58.78900 33.10300 12.09800 1.000 53.17000 189 LEU A CA 1
ATOM 2702 C C . LEU A 1 168 ? 57.90400 33.93700 13.01400 1.000 41.89000 189 LEU A C 1
ATOM 2703 O O . LEU A 1 168 ? 57.04500 33.39500 13.71900 1.000 39.86000 189 LEU A O 1
ATOM 2719 N N . GLU A 1 169 ? 58.09600 35.25700 13.01700 1.000 40.98000 190 GLU A N 1
ATOM 2720 C CA . GLU A 1 169 ? 57.29100 36.12300 13.87000 1.000 41.82000 190 GLU A CA 1
ATOM 2721 C C . GLU A 1 169 ? 55.80600 35.96100 13.56600 1.000 37.67000 190 GLU A C 1
ATOM 2722 O O . GLU A 1 169 ? 54.98800 35.79300 14.47700 1.000 50.41000 190 GLU A O 1
ATOM 2734 N N . LYS A 1 170 ? 55.43900 36.00300 12.28500 1.000 46.66000 191 LYS A N 1
ATOM 2735 C CA . LYS A 1 170 ? 54.04300 35.80100 11.91100 1.000 51.37000 191 LYS A CA 1
ATOM 2736 C C . LYS A 1 170 ? 53.55200 34.42500 12.34600 1.000 51.09000 191 LYS A C 1
ATOM 2737 O O . LYS A 1 170 ? 52.41000 34.27800 12.79700 1.000 47.42000 191 LYS A O 1
ATOM 2756 N N . THR A 1 171 ? 54.40200 33.40400 12.21700 1.000 36.24000 192 THR A N 1
ATOM 2757 C CA . THR A 1 171 ? 54.00900 32.05300 12.60300 1.000 35.49000 192 THR A CA 1
ATOM 2758 C C . THR A 1 171 ? 53.82800 31.94100 14.11400 1.000 56.21000 192 THR A C 1
ATOM 2759 O O . THR A 1 171 ? 52.89200 31.28500 14.58600 1.000 43.45000 192 THR A O 1
ATOM 2770 N N . ILE A 1 172 ? 54.71300 32.57200 14.88700 1.000 47.64000 193 ILE A N 1
ATOM 2771 C CA . ILE A 1 172 ? 54.60600 32.50900 16.34100 1.000 47.47000 193 ILE A CA 1
ATOM 2772 C C . ILE A 1 172 ? 53.38200 33.27700 16.82000 1.000 46.11000 193 ILE A C 1
ATOM 2773 O O . ILE A 1 172 ? 52.67000 32.83400 17.72900 1.000 55.78000 193 ILE A O 1
ATOM 2789 N N . ALA A 1 173 ? 53.11700 34.44100 16.22300 1.000 46.07000 194 ALA A N 1
ATOM 2790 C CA . ALA A 1 173 ? 51.97300 35.24600 16.63400 1.000 49.06000 194 ALA A CA 1
ATOM 2791 C C . ALA A 1 173 ? 50.64500 34.58200 16.29600 1.000 45.10000 194 ALA A C 1
ATOM 2792 O O . ALA A 1 173 ? 49.61000 34.99000 16.83500 1.000 55.60000 194 ALA A O 1
ATOM 2799 N N . GLY A 1 174 ? 50.64800 33.57600 15.42400 1.000 49.41000 195 GLY A N 1
ATOM 2800 C CA . GLY A 1 174 ? 49.42800 32.88400 15.05700 1.000 48.34000 195 GLY A CA 1
ATOM 2801 C C . GLY A 1 174 ? 49.37600 31.45900 15.56800 1.000 49.18000 195 GLY A C 1
ATOM 2802 O O . GLY A 1 174 ? 48.37600 30.76100 15.37800 1.000 49.59000 195 GLY A O 1
ATOM 2806 N N . TRP A 1 175 ? 50.44800 31.01600 16.23000 1.000 59.95000 196 TRP A N 1
ATOM 2807 C CA . TRP A 1 175 ? 50.51400 29.63200 16.68500 1.000 40.86000 196 TRP A CA 1
ATOM 2808 C C . TRP A 1 175 ? 49.43900 29.32800 17.71900 1.000 54.06000 196 TRP A C 1
ATOM 2809 O O . TRP A 1 175 ? 49.01700 28.17400 17.85300 1.000 51.49000 196 TRP A O 1
ATOM 2830 N N . GLY A 1 176 ? 48.98600 30.34100 18.45900 1.000 55.31000 197 GLY A N 1
ATOM 2831 C CA . GLY A 1 176 ? 47.88700 30.13000 19.38300 1.000 44.62000 197 GLY A CA 1
ATOM 2832 C C . GLY A 1 176 ? 46.63900 29.62000 18.69300 1.000 55.77000 197 GLY A C 1
ATOM 2833 O O . GLY A 1 176 ? 45.89700 28.81100 19.25800 1.000 50.51000 197 GLY A O 1
ATOM 2837 N N . GLU A 1 177 ? 46.39500 30.07100 17.46000 1.000 52.19000 198 GLU A N 1
ATOM 2838 C CA . GLU A 1 177 ? 45.21800 29.62200 16.72500 1.000 51.80000 198 GLU A CA 1
ATOM 2839 C C . GLU A 1 177 ? 45.36900 28.18100 16.25300 1.000 47.87000 198 GLU A C 1
ATOM 2840 O O . GLU A 1 177 ? 44.37500 27.45100 16.17200 1.000 50.49000 198 GLU A O 1
ATOM 2852 N N . VAL A 1 178 ? 46.59300 27.75200 15.94000 1.000 44.49000 199 VAL A N 1
ATOM 2853 C CA . VAL A 1 178 ? 46.81600 26.35800 15.56700 1.000 44.08000 199 VAL A CA 1
ATOM 2854 C C . VAL A 1 178 ? 46.52000 25.44500 16.74900 1.000 49.63000 199 VAL A C 1
ATOM 2855 O O . VAL A 1 178 ? 45.84300 24.42000 16.61000 1.000 49.18000 199 VAL A O 1
ATOM 2868 N N . VAL A 1 179 ? 47.02600 25.80500 17.93000 1.000 53.71000 200 VAL A N 1
ATOM 2869 C CA . VAL A 1 179 ? 46.78800 24.99700 19.12200 1.000 45.21000 200 VAL A CA 1
ATOM 2870 C C . VAL A 1 179 ? 45.30000 24.95100 19.44300 1.000 57.89000 200 VAL A C 1
ATOM 2871 O O . VAL A 1 179 ? 44.75700 23.89500 19.79000 1.000 47.43000 200 VAL A O 1
ATOM 2884 N N . ALA A 1 180 ? 44.61700 26.09200 19.33100 1.000 49.12000 201 ALA A N 1
ATOM 2885 C CA . ALA A 1 180 ? 43.19000 26.13200 19.63400 1.000 42.83000 201 ALA A CA 1
ATOM 2886 C C . ALA A 1 180 ? 42.40400 25.18900 18.73000 1.000 45.11000 201 ALA A C 1
ATOM 2887 O O . ALA A 1 180 ? 41.42900 24.56800 19.16900 1.000 61.06000 201 ALA A O 1
ATOM 2894 N N . LYS A 1 181 ? 42.81100 25.06500 17.46800 1.000 49.62000 202 LYS A N 1
ATOM 2895 C CA . LYS A 1 181 ? 42.13200 24.19600 16.51400 1.000 62.54000 202 LYS A CA 1
ATOM 2896 C C . LYS A 1 181 ? 42.74700 22.80400 16.43400 1.000 48.88000 202 LYS A C 1
ATOM 2897 O O . LYS A 1 181 ? 42.26400 21.97500 15.65600 1.000 52.51000 202 LYS A O 1
ATOM 2916 N N . ALA A 1 182 ? 43.78700 22.52300 17.22200 1.000 44.81000 203 ALA A N 1
ATOM 2917 C CA . ALA A 1 182 ? 44.47100 21.23800 17.12000 1.000 48.37000 203 ALA A CA 1
ATOM 2918 C C . ALA A 1 182 ? 43.52800 20.07100 17.38000 1.000 52.97000 203 ALA A C 1
ATOM 2919 O O . ALA A 1 182 ? 43.70900 18.98800 16.81500 1.000 62.92000 203 ALA A O 1
ATOM 2926 N N . LYS A 1 183 ? 42.51800 20.27000 18.22600 1.000 63.78000 204 LYS A N 1
ATOM 2927 C CA . LYS A 1 183 ? 41.61400 19.18000 18.57300 1.000 69.28000 204 LYS A CA 1
ATOM 2928 C C . LYS A 1 183 ? 40.76000 18.77700 17.37600 1.000 59.63000 204 LYS A C 1
ATOM 2929 O O . LYS A 1 183 ? 40.73400 17.60400 16.98700 1.000 61.80000 204 LYS A O 1
ATOM 2948 N N . GLU A 1 184 ? 40.05900 19.74000 16.77200 1.000 61.83000 205 GLU A N 1
ATOM 2949 C CA . GLU A 1 184 ? 39.28500 19.44300 15.57100 1.000 73.51000 205 GLU A CA 1
ATOM 2950 C C . GLU A 1 184 ? 40.18900 19.01000 14.42500 1.000 64.76000 205 GLU A C 1
ATOM 2951 O O . GLU A 1 184 ? 39.80200 18.15700 13.61800 1.000 65.64000 205 GLU A O 1
ATOM 2963 N N . THR A 1 185 ? 41.39100 19.58300 14.33500 1.000 67.21000 206 THR A N 1
ATOM 2964 C CA . THR A 1 185 ? 42.36300 19.11800 13.35100 1.000 59.84000 206 THR A CA 1
ATOM 2965 C C . THR A 1 185 ? 42.63400 17.62900 13.51800 1.000 60.54000 206 THR A C 1
ATOM 2966 O O . THR A 1 185 ? 42.83400 16.91100 12.53100 1.000 68.54000 206 THR A O 1
ATOM 2977 N N . A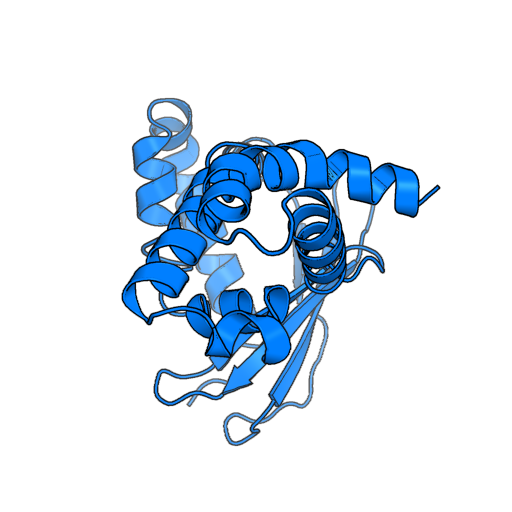LA A 1 186 ? 42.64600 17.14800 14.76200 1.000 66.20000 207 ALA A N 1
ATOM 2978 C CA . ALA A 1 186 ? 42.86400 15.72900 15.01800 1.000 64.37000 207 ALA A CA 1
ATOM 2979 C C . ALA A 1 186 ? 41.61700 14.90900 14.71300 1.000 67.84000 207 ALA A C 1
ATOM 2980 O O . ALA A 1 186 ? 41.71600 13.80700 14.16200 1.000 69.76000 207 ALA A O 1
ATOM 2987 N N . LYS A 1 187 ? 40.43900 15.42900 15.06200 1.000 73.98000 208 LYS A N 1
ATOM 2988 C CA . LYS A 1 187 ? 39.19700 14.71700 14.78000 1.000 72.59000 208 LYS A CA 1
ATOM 2989 C C . LYS A 1 187 ? 39.01300 14.51500 13.28200 1.000 78.48000 208 LYS A C 1
ATOM 2990 O O . LYS A 1 187 ? 38.73600 13.40200 12.82200 1.000 87.18000 208 LYS A O 1
ATOM 3009 N N . ALA A 1 188 ? 39.15700 15.59000 12.50400 1.000 81.74000 209 ALA A N 1
ATOM 3010 C CA . ALA A 1 188 ? 39.04000 15.47300 11.05500 1.000 73.54000 209 ALA A CA 1
ATOM 3011 C C . ALA A 1 188 ? 40.03700 14.46100 10.50700 1.000 70.62000 209 ALA A C 1
ATOM 3012 O O . ALA A 1 188 ? 39.69100 13.63400 9.65600 1.000 71.95000 209 ALA A O 1
ATOM 3019 N N . GLU A 1 189 ? 41.28000 14.50700 10.98900 1.000 71.90000 210 GLU A N 1
ATOM 3020 C CA . GLU A 1 189 ? 42.28900 13.54200 10.57500 1.000 74.95000 210 GLU A CA 1
ATOM 3021 C C . GLU A 1 189 ? 42.00100 12.13700 11.08900 1.000 80.15000 210 GLU A C 1
ATOM 3022 O O . GLU A 1 189 ? 42.64100 11.18600 10.62900 1.000 89.47000 210 GLU A O 1
ATOM 3034 N N . GLU A 1 190 ? 41.06300 11.98600 12.02300 1.000 88.77000 211 GLU A N 1
ATOM 3035 C CA . GLU A 1 190 ? 40.72100 10.67800 12.56700 1.000 92.40000 211 GLU A CA 1
ATOM 3036 C C . GLU A 1 190 ? 39.56600 10.02200 11.82500 1.000 93.50000 211 GLU A C 1
ATOM 3037 O O . GLU A 1 190 ? 39.48600 8.78900 11.78500 1.000 99.90000 211 GLU A O 1
ATOM 3049 N N . ALA A 1 191 ? 38.67600 10.81400 11.23600 1.000 94.59000 212 ALA A N 1
ATOM 3050 C CA . ALA A 1 191 ? 37.52800 10.27900 10.51500 1.000 91.51000 212 ALA A CA 1
ATOM 3051 C C . ALA A 1 191 ? 37.91800 9.88000 9.09600 1.000 103.98000 212 ALA A C 1
ATOM 3052 O O . ALA A 1 191 ? 38.48800 8.81100 8.87500 1.000 103.63000 212 ALA A O 1
#

Sequence (190 aa):
APTPQQQVVQGTVDELLSDIKANKAAYKADPQKLYATLDDRILGPVVDAEGIAKSVMTVKYSRQASPEQIKRFEEVFKNSLMQQFYGNALLEYDDNQDIRVLPSSAKPSDDRASVNMEIRDSKGTVYYPVSYTMTNLAGGWKVRNVIINGINIGKKLFRDQFADTMQKNRNDLEKTIAGWGEVVAKAKETAKAEEA

Nearest PDB structures (foldseek):
  6hsy-assembly1_A  TM=1.005E+00  e=9.565E-37  Pseudomonas aeruginosa PAO1
  4fcz-assembly2_B  TM=9.532E-01  e=1.327E-22  Pseudomonas putida KT2440
  2qgu-assembly1_A  TM=9.044E-01  e=1.532E-11  Ralstonia pseudosolanacearum GMI1000
  5uwa-assembly2_B  TM=8.321E-01  e=9.569E-11  Escherichia coli K-12
  8dte-assembly1_A  TM=8.217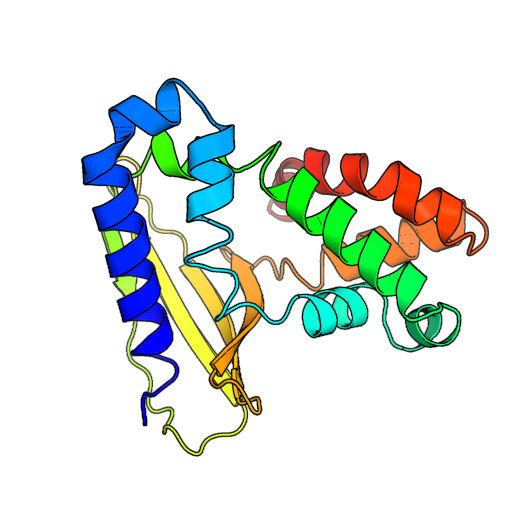E-01  e=1.020E-08  Neisseria gonorrhoeae NCCP11945

Organism: Pseudomonas aeruginosa (strain ATCC 15692 / DSM 22644 / CIP 104116 / JCM 14847 / LMG 12228 / 1C / PRS 101 / PAO1) (NCBI:txid208964)